Protein AF-A0A0Q8D2E9-F1 (afdb_monomer)

Nearest PDB structures (foldseek):
  1v6c-assembly2_B  TM=5.437E-01  e=4.402E-18  Pseudoalteromonas sp. AS-11
  6hc6-assembly3_C  TM=7.327E-01  e=1.386E-09  Bacillus subtilis subsp. subtilis str. 168
  6hc7-assembly1_A  TM=7.479E-01  e=3.959E-09  Bacillus subtilis
  7f2i-assembly1_A  TM=8.171E-01  e=2.431E-06  Arabidopsis thaliana
  4tjx-assembly1_A  TM=7.398E-01  e=2.243E-05  Arabidopsis thaliana

Foldseek 3Di:
DAAEFAADPLQHGDPPTDFDPRHAFYFHFAQDKDDDFWDFAFWDWANDTFRKAWAAQEDQDKAKDAEDECEQQQAADLVQAAHEYEHEDDDDAPQNSVVSSVVSNHQAYEYEYPDADWDHHFDADPVRHGHHDHHTYIYGYNVVSVCCVPPRHPTMIMGGNHTDTDPPDMDTHGDSVSGVCVVVVLLVLLCVLPVPDDSVLSSCLQRVQADDRDPPAAGRRGGSYYGDSVSSNVSSPDD

Structure (mmCIF, N/CA/C/O backbone):
data_AF-A0A0Q8D2E9-F1
#
_entry.id   AF-A0A0Q8D2E9-F1
#
loop_
_atom_site.group_PDB
_atom_site.id
_atom_site.type_symbol
_atom_site.label_atom_id
_atom_site.label_alt_id
_atom_site.label_comp_id
_atom_site.label_asym_id
_atom_site.label_entity_id
_atom_site.label_seq_id
_atom_site.pdbx_PDB_ins_code
_atom_site.Cartn_x
_atom_site.Cartn_y
_atom_site.Cartn_z
_atom_site.occupancy
_atom_site.B_iso_or_equiv
_atom_site.auth_seq_id
_atom_site.auth_comp_id
_atom_site.auth_asym_id
_atom_site.auth_atom_id
_atom_site.pdbx_PDB_model_num
ATOM 1 N N . MET A 1 1 ? 10.747 11.958 -22.247 1.00 85.62 1 MET A N 1
ATOM 2 C CA . MET A 1 1 ? 9.888 11.355 -21.205 1.00 85.62 1 MET A CA 1
ATOM 3 C C . MET A 1 1 ? 9.730 9.881 -21.542 1.00 85.62 1 MET A C 1
ATOM 5 O O . MET A 1 1 ? 9.833 9.563 -22.721 1.00 85.62 1 MET A O 1
ATOM 9 N N . VAL A 1 2 ? 9.560 9.017 -20.542 1.00 96.00 2 VAL A N 1
ATOM 10 C CA . VAL A 1 2 ? 9.250 7.592 -20.729 1.00 96.00 2 VAL A CA 1
ATOM 11 C C . VAL A 1 2 ? 7.974 7.310 -19.943 1.00 96.00 2 VAL A C 1
ATOM 13 O O . VAL A 1 2 ? 7.937 7.585 -18.744 1.00 96.00 2 VAL A O 1
ATOM 16 N N . SER A 1 3 ? 6.925 6.842 -20.611 1.00 97.94 3 SER A N 1
ATOM 17 C CA . SER A 1 3 ? 5.664 6.438 -19.987 1.00 97.94 3 SER A CA 1
ATOM 18 C C . SER A 1 3 ? 5.731 4.971 -19.576 1.00 97.94 3 SER A C 1
ATOM 20 O O . SER A 1 3 ? 6.091 4.117 -20.388 1.00 97.94 3 SER A O 1
ATOM 22 N N . VAL A 1 4 ? 5.394 4.679 -18.318 1.00 98.62 4 VAL A N 1
ATOM 23 C CA . VAL A 1 4 ? 5.619 3.361 -17.711 1.00 98.62 4 VAL A CA 1
ATOM 24 C C . VAL A 1 4 ? 4.299 2.691 -17.338 1.00 98.62 4 VAL A C 1
ATOM 26 O O . VAL A 1 4 ? 3.536 3.218 -16.523 1.00 98.62 4 VAL A O 1
ATOM 29 N N . ALA A 1 5 ? 4.059 1.508 -17.898 1.00 98.31 5 ALA A N 1
ATOM 30 C CA . ALA A 1 5 ? 2.962 0.622 -17.524 1.00 98.31 5 ALA A CA 1
ATOM 31 C C . ALA A 1 5 ? 3.336 -0.283 -16.338 1.00 98.31 5 ALA A C 1
ATOM 33 O O . ALA A 1 5 ? 4.507 -0.587 -16.102 1.00 98.31 5 ALA A O 1
ATOM 34 N N . ALA A 1 6 ? 2.321 -0.728 -15.595 1.00 98.31 6 ALA A N 1
ATOM 35 C CA . ALA A 1 6 ? 2.474 -1.666 -14.487 1.00 98.31 6 ALA A CA 1
ATOM 36 C C . ALA A 1 6 ? 2.041 -3.080 -14.890 1.00 98.31 6 ALA A C 1
ATOM 38 O O . ALA A 1 6 ? 0.936 -3.267 -15.407 1.00 98.31 6 ALA A O 1
ATOM 39 N N . VAL A 1 7 ? 2.884 -4.063 -14.579 1.00 98.06 7 VAL A N 1
ATOM 40 C CA . VAL A 1 7 ? 2.579 -5.498 -14.691 1.00 98.06 7 VAL A CA 1
ATOM 41 C C . VAL A 1 7 ? 2.715 -6.202 -13.340 1.00 98.06 7 VAL A C 1
ATOM 43 O O . VAL A 1 7 ? 3.357 -5.679 -12.419 1.00 98.06 7 VAL A O 1
ATOM 46 N N . ASP A 1 8 ? 2.092 -7.369 -13.215 1.00 94.06 8 ASP A N 1
ATOM 47 C CA . ASP A 1 8 ? 2.253 -8.271 -12.075 1.00 94.06 8 ASP A CA 1
ATOM 48 C C . ASP A 1 8 ? 3.435 -9.243 -12.238 1.00 94.06 8 ASP A C 1
ATOM 50 O O . ASP A 1 8 ? 4.211 -9.170 -13.192 1.00 94.06 8 ASP A O 1
ATOM 54 N N . SER A 1 9 ? 3.602 -10.149 -11.273 1.00 94.88 9 SER A N 1
ATOM 55 C CA . SER A 1 9 ? 4.680 -11.147 -11.263 1.00 94.88 9 SER A CA 1
ATOM 56 C C . SER A 1 9 ? 4.539 -12.236 -12.332 1.00 94.88 9 SER A C 1
ATOM 58 O O . SER A 1 9 ? 5.495 -12.975 -12.566 1.00 94.88 9 SER A O 1
ATOM 60 N N . ALA A 1 10 ? 3.380 -12.337 -12.985 1.00 96.31 10 ALA A N 1
ATOM 61 C CA . ALA A 1 10 ? 3.136 -13.201 -14.133 1.00 96.31 10 ALA A CA 1
ATOM 62 C C . ALA A 1 10 ? 3.277 -12.442 -15.468 1.00 96.31 10 ALA A C 1
ATOM 64 O O . ALA A 1 10 ? 2.920 -12.984 -16.514 1.00 96.31 10 ALA A O 1
ATOM 65 N N . ASN A 1 11 ? 3.810 -11.212 -15.438 1.00 97.25 11 ASN A N 1
ATOM 66 C CA . ASN A 1 11 ? 3.923 -10.287 -16.569 1.00 97.25 11 ASN A CA 1
ATOM 67 C C . ASN A 1 11 ? 2.574 -9.882 -17.180 1.00 97.25 11 ASN A C 1
ATOM 69 O O . ASN A 1 11 ? 2.526 -9.394 -18.307 1.00 97.25 11 ASN A O 1
ATOM 73 N N . VAL A 1 12 ? 1.475 -10.040 -16.443 1.00 96.69 12 VAL A N 1
ATOM 74 C CA . VAL A 1 12 ? 0.153 -9.613 -16.899 1.00 96.69 12 VAL A CA 1
ATOM 75 C C . VAL A 1 12 ? -0.019 -8.131 -16.584 1.00 96.69 12 VAL A C 1
ATOM 77 O O . VAL A 1 12 ? 0.286 -7.668 -15.481 1.00 96.69 12 VAL A O 1
ATOM 80 N N . LYS A 1 13 ? -0.518 -7.357 -17.554 1.00 96.38 13 LYS A N 1
ATOM 81 C CA . LYS A 1 13 ? -0.825 -5.936 -17.356 1.00 96.38 13 LYS A CA 1
ATOM 82 C C . LYS A 1 13 ? -1.829 -5.757 -16.214 1.00 96.38 13 LYS A C 1
ATOM 84 O O . LYS A 1 13 ? -2.919 -6.326 -16.232 1.00 96.38 13 LYS A O 1
ATOM 89 N N . ALA A 1 14 ? -1.513 -4.852 -15.290 1.00 89.62 14 ALA A N 1
ATOM 90 C CA . ALA A 1 14 ? -2.424 -4.461 -14.224 1.00 89.62 14 ALA A CA 1
ATOM 91 C C . ALA A 1 14 ? -3.689 -3.779 -14.775 1.00 89.62 14 ALA A C 1
ATOM 93 O O . ALA A 1 14 ? -3.614 -2.906 -15.648 1.00 89.62 14 ALA A O 1
ATOM 94 N N . ASP A 1 15 ? -4.855 -4.118 -14.229 1.00 90.75 15 ASP A N 1
ATOM 95 C CA . ASP A 1 15 ? -6.156 -3.563 -14.628 1.00 90.75 15 ASP A CA 1
ATOM 96 C C . ASP A 1 15 ? -6.223 -2.030 -14.483 1.00 90.75 15 ASP A C 1
ATOM 98 O O . ASP A 1 15 ? -6.737 -1.344 -15.366 1.00 90.75 15 ASP A O 1
ATOM 102 N N . PHE A 1 16 ? -5.612 -1.483 -13.430 1.00 86.38 16 PHE A N 1
ATOM 103 C CA . PHE A 1 16 ? -5.520 -0.046 -13.163 1.00 86.38 16 PHE A CA 1
ATOM 104 C C . PHE A 1 16 ? -4.516 0.698 -14.056 1.00 86.38 16 PHE A C 1
ATOM 106 O O . PHE A 1 16 ? -4.528 1.932 -14.090 1.00 86.38 16 PHE A O 1
ATOM 113 N N . SER A 1 17 ? -3.607 -0.009 -14.740 1.00 91.94 17 SER A N 1
ATOM 114 C CA . SER A 1 17 ? -2.608 0.633 -15.598 1.00 91.94 17 SER A CA 1
ATOM 115 C C . SER A 1 17 ? -3.307 1.238 -16.813 1.00 91.94 17 SER A C 1
ATOM 117 O O . SER A 1 17 ? -3.943 0.521 -17.591 1.00 91.94 17 SER A O 1
ATOM 119 N N . GLN A 1 18 ? -3.200 2.557 -16.978 1.00 92.06 18 GLN A N 1
ATOM 120 C CA . GLN A 1 18 ? -3.744 3.252 -18.146 1.00 92.06 18 GLN A CA 1
ATOM 121 C C . GLN A 1 18 ? -3.052 2.756 -19.420 1.00 92.06 18 GLN A C 1
ATOM 123 O O . GLN A 1 18 ? -1.862 2.451 -19.398 1.00 92.06 18 GLN A O 1
ATOM 128 N N . PHE A 1 19 ? -3.804 2.690 -20.518 1.00 93.50 19 PHE A N 1
ATOM 129 C CA . PHE A 1 19 ? -3.332 2.213 -21.815 1.00 93.50 19 PHE A CA 1
ATOM 130 C C . PHE A 1 19 ? -3.621 3.262 -22.888 1.00 93.50 19 PHE A C 1
ATOM 132 O O . PHE A 1 19 ? -4.724 3.806 -22.964 1.00 93.50 19 PHE A O 1
ATOM 139 N N . ASN A 1 20 ? -2.611 3.595 -23.684 1.00 94.44 20 ASN A N 1
ATOM 140 C CA . ASN A 1 20 ? -2.687 4.524 -24.811 1.00 94.44 20 ASN A CA 1
ATOM 141 C C . ASN A 1 20 ? -1.386 4.445 -25.623 1.00 94.44 20 ASN A C 1
ATOM 143 O O . ASN A 1 20 ? -0.407 3.848 -25.187 1.00 94.44 20 ASN A O 1
ATOM 147 N N . SER A 1 21 ? -1.362 5.113 -26.774 1.00 96.50 21 SER A N 1
ATOM 148 C CA . SER A 1 21 ? -0.205 5.146 -27.677 1.00 96.50 21 SER A CA 1
ATOM 149 C C . SER A 1 21 ? 1.002 5.933 -27.153 1.00 96.50 21 SER A C 1
ATOM 151 O O . SER A 1 21 ? 1.941 6.174 -27.905 1.00 96.50 21 SER A O 1
ATOM 153 N N . ALA A 1 22 ? 0.957 6.433 -25.916 1.00 96.44 22 ALA A N 1
ATOM 154 C CA . ALA A 1 22 ? 2.093 7.076 -25.272 1.00 96.44 22 ALA A CA 1
ATOM 155 C C . ALA A 1 22 ? 2.802 6.151 -24.277 1.00 96.44 22 ALA A C 1
ATOM 157 O O . ALA A 1 22 ? 3.847 6.553 -23.783 1.00 96.44 22 ALA A O 1
ATOM 158 N N . VAL A 1 23 ? 2.268 4.962 -23.952 1.00 97.88 23 VAL A N 1
ATOM 159 C CA . VAL A 1 23 ? 2.961 3.954 -23.125 1.00 97.88 23 VAL A CA 1
ATOM 160 C C . VAL A 1 23 ? 4.225 3.504 -23.857 1.00 97.88 23 VAL A C 1
ATOM 162 O O . VAL A 1 23 ? 4.142 3.127 -25.018 1.00 97.88 23 VAL A O 1
ATOM 165 N N . ASP A 1 24 ? 5.389 3.565 -23.207 1.00 98.50 24 ASP A N 1
ATOM 166 C CA . ASP A 1 24 ? 6.672 3.215 -23.831 1.00 98.50 24 ASP A CA 1
ATOM 167 C C . ASP A 1 24 ? 7.167 1.829 -23.396 1.00 98.50 24 ASP A C 1
ATOM 169 O O . ASP A 1 24 ? 7.679 1.076 -24.219 1.00 98.50 24 ASP A O 1
ATOM 173 N N . ILE A 1 25 ? 7.055 1.501 -22.105 1.00 98.69 25 ILE A N 1
ATOM 174 C CA . ILE A 1 25 ? 7.660 0.303 -21.500 1.00 98.69 25 ILE A CA 1
ATOM 175 C C . ILE A 1 25 ? 6.885 -0.125 -20.246 1.00 98.69 25 ILE A C 1
ATOM 177 O O . ILE A 1 25 ? 6.223 0.696 -19.606 1.00 98.69 25 ILE A O 1
ATOM 181 N N . ALA A 1 26 ? 7.003 -1.387 -19.848 1.00 98.69 26 ALA A N 1
ATOM 182 C CA . ALA A 1 26 ? 6.395 -1.948 -18.648 1.00 98.69 26 ALA A CA 1
ATOM 183 C C . ALA A 1 26 ? 7.434 -2.378 -17.601 1.00 98.69 26 ALA A C 1
ATOM 185 O O . ALA A 1 26 ? 8.581 -2.714 -17.908 1.00 98.69 26 ALA A O 1
ATOM 186 N N . ALA A 1 27 ? 7.015 -2.386 -16.335 1.00 98.69 27 ALA A N 1
ATOM 187 C CA . ALA A 1 27 ? 7.804 -2.887 -15.212 1.00 98.69 27 ALA A CA 1
ATOM 188 C C . ALA A 1 27 ? 6.905 -3.395 -14.064 1.00 98.69 27 ALA A C 1
ATOM 190 O O . ALA A 1 27 ? 5.701 -3.106 -14.060 1.00 98.69 27 ALA A O 1
ATOM 191 N N . PRO A 1 28 ? 7.465 -4.122 -13.074 1.00 98.44 28 PRO A N 1
ATOM 192 C CA . PRO A 1 28 ? 6.710 -4.589 -11.915 1.00 98.44 28 PRO A CA 1
ATOM 193 C C . PRO A 1 28 ? 6.041 -3.432 -11.171 1.00 98.44 28 PRO A C 1
ATOM 195 O O . PRO A 1 28 ? 6.706 -2.508 -10.702 1.00 98.44 28 PRO A O 1
ATOM 198 N N . GLY A 1 29 ? 4.715 -3.479 -11.074 1.00 96.19 29 GLY A N 1
ATOM 199 C CA . GLY A 1 29 ? 3.920 -2.442 -10.417 1.00 96.19 29 GLY A CA 1
ATOM 200 C C . GLY A 1 29 ? 2.706 -2.967 -9.660 1.00 96.19 29 GLY A C 1
ATOM 201 O O . GLY A 1 29 ? 1.919 -2.160 -9.175 1.00 9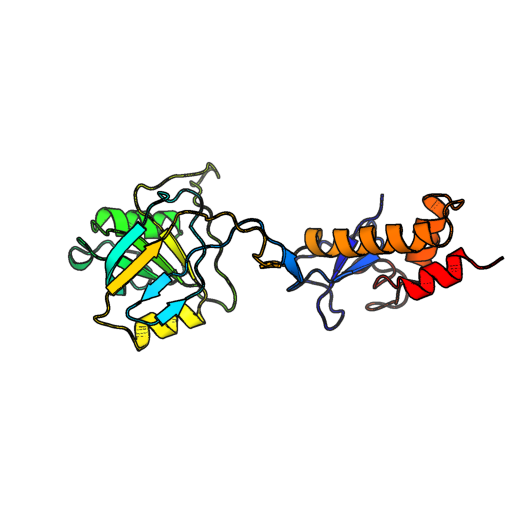6.19 29 GLY A O 1
ATOM 202 N N . VAL A 1 30 ? 2.537 -4.284 -9.551 1.00 90.75 30 VAL A N 1
ATOM 203 C CA . VAL A 1 30 ? 1.538 -4.927 -8.687 1.00 90.75 30 VAL A CA 1
ATOM 204 C C . VAL A 1 30 ? 2.264 -5.592 -7.526 1.00 90.75 30 VAL A C 1
ATOM 206 O O . VAL A 1 30 ? 3.311 -6.206 -7.724 1.00 90.75 30 VAL A O 1
ATOM 209 N N . ASP A 1 31 ? 1.734 -5.425 -6.318 1.00 87.81 31 ASP A N 1
ATOM 210 C CA . ASP A 1 31 ? 2.242 -6.030 -5.087 1.00 87.81 31 ASP A CA 1
ATOM 211 C C . ASP A 1 31 ? 3.750 -5.804 -4.859 1.00 87.81 31 ASP A C 1
ATOM 213 O O . ASP A 1 31 ? 4.494 -6.676 -4.409 1.00 87.81 31 ASP A O 1
ATOM 217 N N . THR A 1 32 ? 4.215 -4.583 -5.134 1.00 89.88 32 THR A N 1
ATOM 218 C CA . THR A 1 32 ? 5.613 -4.182 -4.957 1.00 89.88 32 THR A CA 1
ATOM 219 C C . THR A 1 32 ? 5.899 -3.844 -3.495 1.00 89.88 32 THR A C 1
ATOM 221 O O . THR A 1 32 ? 5.435 -2.822 -2.985 1.00 89.88 32 THR A O 1
ATOM 224 N N . LEU A 1 33 ? 6.688 -4.682 -2.820 1.00 89.62 33 LEU A N 1
ATOM 225 C CA . LEU A 1 33 ? 7.204 -4.420 -1.475 1.00 89.62 33 LEU A CA 1
ATOM 226 C C . LEU A 1 33 ? 8.351 -3.402 -1.531 1.00 89.62 33 LEU A C 1
ATOM 228 O O . LEU A 1 33 ? 9.355 -3.635 -2.199 1.00 89.62 33 LEU A O 1
ATOM 232 N N . SER A 1 34 ? 8.234 -2.294 -0.802 1.00 89.44 34 SER A N 1
ATOM 233 C CA . SER A 1 34 ? 9.305 -1.296 -0.689 1.00 89.44 34 SER A CA 1
ATOM 234 C C . SER A 1 34 ? 9.328 -0.646 0.691 1.00 89.44 34 SER A C 1
ATOM 236 O O . SER A 1 34 ? 8.443 -0.887 1.513 1.00 89.44 34 SER A O 1
ATOM 238 N N . THR A 1 35 ? 10.358 0.152 0.971 1.00 87.12 35 THR A N 1
ATOM 239 C CA . THR A 1 35 ? 10.463 0.903 2.224 1.00 87.12 35 THR A CA 1
ATOM 240 C C . THR A 1 35 ? 9.303 1.881 2.357 1.00 87.12 35 THR A C 1
ATOM 242 O O . THR A 1 35 ? 8.876 2.526 1.397 1.00 87.12 35 THR A O 1
ATOM 245 N N . TYR A 1 36 ? 8.781 2.003 3.572 1.00 79.81 36 TYR A N 1
ATOM 246 C CA . TYR A 1 36 ? 7.685 2.907 3.874 1.00 79.81 36 TYR A CA 1
ATOM 247 C C . TYR A 1 36 ? 7.981 3.623 5.194 1.00 79.81 36 TYR A C 1
ATOM 249 O O . TYR A 1 36 ? 8.327 2.964 6.170 1.00 79.81 36 TYR A O 1
ATOM 257 N N . PRO A 1 37 ? 7.875 4.962 5.262 1.00 67.19 37 PRO A N 1
ATOM 258 C CA . PRO A 1 37 ? 8.350 5.723 6.418 1.00 67.19 37 PRO A CA 1
ATOM 259 C C . PRO A 1 37 ? 7.468 5.563 7.659 1.00 67.19 37 PRO A C 1
ATOM 261 O O . PRO A 1 37 ? 7.829 6.061 8.723 1.00 67.19 37 PRO A O 1
ATOM 264 N N . LEU A 1 38 ? 6.313 4.905 7.537 1.00 67.38 38 LEU A N 1
ATOM 265 C CA . LEU A 1 38 ? 5.369 4.700 8.626 1.00 67.38 38 LEU A CA 1
ATOM 266 C C . LEU A 1 38 ? 5.311 3.213 8.984 1.00 67.38 38 LEU A C 1
ATOM 268 O O . LEU A 1 38 ? 5.034 2.368 8.138 1.00 67.38 38 LEU A O 1
ATOM 272 N N . LYS A 1 39 ? 5.525 2.906 10.259 1.00 67.19 39 LYS A N 1
ATOM 273 C CA . LYS A 1 39 ? 5.097 1.664 10.890 1.00 67.19 39 LYS A CA 1
ATOM 274 C C . LYS A 1 39 ? 3.846 1.983 11.688 1.00 67.19 39 LYS A C 1
ATOM 276 O O . LYS A 1 39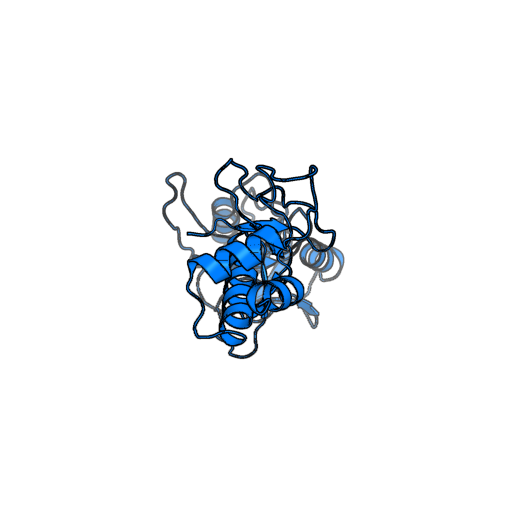 ? 3.844 2.888 12.513 1.00 67.19 39 LYS A O 1
ATOM 281 N N . ASN A 1 40 ? 2.785 1.235 11.463 1.00 62.81 40 ASN A N 1
ATOM 282 C CA . ASN A 1 40 ? 1.627 1.329 12.334 1.00 62.81 40 ASN A CA 1
ATOM 283 C C . ASN A 1 40 ? 1.829 0.349 13.483 1.00 62.81 40 ASN A C 1
ATOM 285 O O . ASN A 1 40 ? 2.208 -0.803 13.245 1.00 62.81 40 ASN A O 1
ATOM 289 N N . ASP A 1 41 ? 1.597 0.801 14.712 1.00 67.62 41 ASP A N 1
ATOM 290 C CA . ASP A 1 41 ? 1.516 -0.130 15.827 1.00 67.62 41 ASP A CA 1
ATOM 291 C C . ASP A 1 41 ? 0.266 -1.004 15.640 1.00 67.62 41 ASP A C 1
ATOM 293 O O . ASP A 1 41 ? -0.786 -0.515 15.211 1.00 67.62 41 ASP A O 1
ATOM 297 N N . PRO A 1 42 ? 0.394 -2.326 15.832 1.00 78.00 42 PRO A N 1
ATOM 298 C CA . PRO A 1 42 ? -0.645 -3.261 15.439 1.00 78.00 42 PRO A CA 1
ATOM 299 C C . PRO A 1 42 ? -1.922 -3.038 16.244 1.00 78.00 42 PRO A C 1
ATOM 301 O O . PRO A 1 42 ? -1.893 -2.666 17.419 1.00 78.00 42 PRO A O 1
ATOM 304 N N . LEU A 1 43 ? -3.059 -3.370 15.634 1.00 91.81 43 LEU A N 1
ATOM 305 C CA . LEU A 1 43 ? -4.271 -3.618 16.401 1.00 91.81 43 LEU A CA 1
ATOM 306 C C . LEU A 1 43 ? -4.010 -4.836 17.293 1.00 91.81 43 LEU A C 1
ATOM 308 O O . LEU A 1 43 ? -3.761 -5.932 16.788 1.00 91.81 43 LEU A O 1
ATOM 312 N N . LEU A 1 44 ? -4.095 -4.658 18.609 1.00 95.31 44 LEU A N 1
ATOM 313 C CA . LEU A 1 44 ? -3.995 -5.765 19.559 1.00 95.31 44 LEU A CA 1
ATOM 314 C C . LEU A 1 44 ? -5.394 -6.194 19.985 1.00 95.31 44 LEU A C 1
ATOM 316 O O . LEU A 1 44 ? -6.189 -5.352 20.400 1.00 95.31 44 LEU A O 1
ATOM 320 N N . VAL A 1 45 ? -5.696 -7.490 19.919 1.00 96.75 45 VAL A N 1
ATOM 321 C CA . VAL A 1 45 ? -6.934 -8.058 20.472 1.00 96.75 45 VAL A CA 1
ATOM 322 C C . VAL A 1 45 ? -6.582 -9.244 21.363 1.00 96.75 45 VAL A C 1
ATOM 324 O O . VAL A 1 45 ? -6.148 -10.295 20.888 1.00 96.75 45 VAL A O 1
ATOM 327 N N . GLY A 1 46 ? -6.737 -9.073 22.676 1.00 94.50 46 GLY A N 1
ATOM 328 C CA . GLY A 1 46 ? -6.165 -9.998 23.654 1.00 94.50 46 GLY A CA 1
ATOM 329 C C . GLY A 1 46 ? -4.639 -10.060 23.509 1.00 94.50 46 GLY A C 1
ATOM 330 O O . GLY A 1 46 ? -3.971 -9.032 23.564 1.00 94.50 46 GLY A O 1
ATOM 331 N N . SER A 1 47 ? -4.092 -11.259 23.300 1.00 92.50 47 SER A N 1
ATOM 332 C CA . SER A 1 47 ? -2.667 -11.482 23.008 1.00 92.50 47 SER A CA 1
ATOM 333 C C . SER A 1 47 ? -2.331 -11.509 21.510 1.00 92.50 47 SER A C 1
ATOM 335 O O . SER A 1 47 ? -1.166 -11.672 21.153 1.00 92.50 47 SER A O 1
ATOM 337 N N . SER A 1 48 ? -3.330 -11.387 20.629 1.00 93.81 48 SER A N 1
ATOM 338 C CA . SER A 1 48 ? -3.140 -11.435 19.174 1.00 93.81 48 SER A CA 1
ATOM 339 C C . SER A 1 48 ? -2.826 -10.050 18.612 1.00 93.81 48 SER A C 1
ATOM 341 O O . SER A 1 48 ? -3.372 -9.049 19.077 1.00 93.81 48 SER A O 1
ATOM 343 N N . SER A 1 49 ? -1.966 -10.008 17.596 1.00 93.06 49 SER A N 1
ATOM 344 C CA . SER A 1 49 ? -1.510 -8.792 16.921 1.00 93.06 49 SER A CA 1
ATOM 345 C C . SER A 1 49 ? -1.904 -8.839 15.449 1.00 93.06 49 SER A C 1
ATOM 347 O O . SER A 1 49 ? -1.673 -9.852 14.790 1.00 93.06 49 SER A O 1
ATOM 349 N N . PHE A 1 50 ? -2.487 -7.752 14.946 1.00 91.94 50 PHE A N 1
ATOM 350 C CA . PHE A 1 50 ? -2.984 -7.639 13.578 1.00 91.94 50 PHE A CA 1
ATOM 351 C C . PHE A 1 50 ? -2.416 -6.398 12.897 1.00 91.94 50 PHE A C 1
ATOM 353 O O . PHE A 1 50 ? -2.342 -5.321 13.499 1.00 91.94 50 PHE A O 1
ATOM 360 N N . ALA A 1 51 ? -2.054 -6.535 11.622 1.00 87.44 51 ALA A N 1
ATOM 361 C CA . ALA A 1 51 ? -1.652 -5.400 10.808 1.00 87.44 51 ALA A CA 1
ATOM 362 C C . ALA A 1 51 ? -2.826 -4.420 10.682 1.00 87.44 51 ALA A C 1
ATOM 364 O O . ALA A 1 51 ? -3.934 -4.794 10.293 1.00 87.44 51 ALA A O 1
ATOM 365 N N . ALA A 1 52 ? -2.582 -3.161 11.032 1.00 90.50 52 ALA A N 1
ATOM 366 C CA . ALA A 1 52 ? -3.594 -2.120 11.034 1.00 90.50 52 ALA A CA 1
ATOM 367 C C . ALA A 1 52 ? -3.050 -0.845 10.403 1.00 90.50 52 ALA A C 1
ATOM 369 O O . ALA A 1 52 ? -1.862 -0.555 10.492 1.00 90.50 52 ALA A O 1
ATOM 370 N N . ILE A 1 53 ? -3.919 -0.086 9.740 1.00 88.56 53 ILE A N 1
ATOM 371 C CA . ILE A 1 53 ? -3.562 1.172 9.088 1.00 88.56 53 ILE A CA 1
ATOM 372 C C . ILE A 1 53 ? -4.428 2.291 9.665 1.00 88.56 53 ILE A C 1
ATOM 374 O O . ILE A 1 53 ? -5.646 2.234 9.499 1.00 88.56 53 ILE A O 1
ATOM 378 N N . PRO A 1 54 ? -3.852 3.319 10.316 1.00 91.62 54 PRO A N 1
ATOM 379 C CA . PRO A 1 54 ? -4.591 4.482 10.776 1.00 91.62 54 PRO A CA 1
ATOM 380 C C . PRO A 1 54 ? -5.424 5.099 9.658 1.00 91.62 54 PRO A C 1
ATOM 382 O O . PRO A 1 54 ? -4.950 5.344 8.547 1.00 91.62 54 PRO A O 1
ATOM 385 N N . VAL A 1 55 ? -6.689 5.363 9.964 1.00 93.06 55 VAL A N 1
ATOM 386 C CA . VAL A 1 55 ? -7.593 6.060 9.053 1.00 93.06 55 VAL A CA 1
ATOM 387 C C . VAL A 1 55 ? -7.142 7.514 8.947 1.00 93.06 55 VAL A C 1
ATOM 389 O O . VAL A 1 55 ? -7.039 8.208 9.964 1.00 93.06 55 VAL A O 1
ATOM 392 N N . ALA A 1 56 ? -6.909 8.002 7.727 1.00 91.19 56 ALA A N 1
ATOM 393 C CA . ALA A 1 56 ? -6.558 9.401 7.514 1.00 91.19 56 ALA A CA 1
ATOM 394 C C . ALA A 1 56 ? -7.726 10.304 7.946 1.00 91.19 56 ALA A C 1
ATOM 396 O O . ALA A 1 56 ? -8.868 10.101 7.530 1.00 91.19 56 ALA A O 1
ATOM 397 N N . GLY A 1 57 ? -7.430 11.281 8.807 1.00 90.94 57 GLY A N 1
ATOM 398 C CA . GLY A 1 57 ? -8.427 12.139 9.459 1.00 90.94 57 GLY A CA 1
ATOM 399 C C . GLY A 1 57 ? -8.907 11.635 10.828 1.00 90.94 57 GLY A C 1
ATOM 400 O O . GLY A 1 57 ? -9.633 12.351 11.518 1.00 90.94 57 GLY A O 1
ATOM 401 N N . SER A 1 58 ? -8.501 10.441 11.273 1.00 94.62 58 SER A N 1
ATOM 402 C CA . SER A 1 58 ? -8.808 9.976 12.631 1.00 94.62 58 SER A CA 1
ATOM 403 C C . SER A 1 58 ? -7.959 10.654 13.706 1.00 94.62 58 SER A C 1
ATOM 405 O O . SER A 1 58 ? -6.908 11.236 13.425 1.00 94.62 58 SER A O 1
ATOM 407 N N . LYS A 1 59 ? -8.429 10.615 14.959 1.00 94.94 59 LYS A N 1
ATOM 408 C CA . LYS A 1 59 ? -7.672 11.175 16.081 1.00 94.94 59 LYS A CA 1
ATOM 409 C C . LYS A 1 59 ? -6.447 10.301 16.334 1.00 94.94 59 LYS A C 1
ATOM 411 O O . LYS A 1 59 ? -6.604 9.138 16.689 1.00 94.94 59 LYS A O 1
ATOM 416 N N . GLN A 1 60 ? -5.258 10.886 16.226 1.00 91.88 60 GLN A N 1
ATOM 417 C CA . GLN A 1 60 ? -3.986 10.229 16.533 1.00 91.88 60 GLN A CA 1
ATOM 418 C C . GLN A 1 60 ? -3.859 10.030 18.044 1.00 91.88 60 GLN A C 1
ATOM 420 O O . GLN A 1 60 ? -3.472 10.931 18.788 1.00 91.88 60 GLN A O 1
ATOM 425 N N . THR A 1 61 ? -4.337 8.888 18.516 1.00 92.88 61 THR A N 1
ATOM 426 C CA . THR A 1 61 ? -4.318 8.500 19.921 1.00 92.88 61 THR A CA 1
ATOM 427 C C . THR A 1 61 ? -4.549 6.998 20.025 1.00 92.88 61 THR A C 1
ATOM 429 O O . THR A 1 61 ? -4.998 6.361 19.068 1.00 92.88 61 THR A O 1
ATOM 432 N N . THR A 1 62 ? -4.310 6.449 21.208 1.00 94.00 62 THR A N 1
ATOM 433 C CA . THR A 1 62 ? -4.600 5.055 21.523 1.00 94.00 62 THR A CA 1
ATOM 434 C C . THR A 1 62 ? -5.907 4.961 22.310 1.00 94.00 62 THR A C 1
ATOM 436 O O . THR A 1 62 ? -6.152 5.745 23.229 1.00 94.00 62 THR A O 1
ATOM 439 N N . ALA A 1 63 ? -6.750 3.982 21.988 1.00 96.50 63 ALA A N 1
ATOM 440 C CA . ALA A 1 63 ? -7.907 3.608 22.798 1.00 96.50 63 ALA A CA 1
ATOM 441 C C . ALA A 1 63 ? -7.901 2.104 23.063 1.00 96.50 63 ALA A C 1
ATOM 443 O O . ALA A 1 63 ? -7.681 1.313 22.151 1.00 96.50 63 ALA A O 1
ATOM 444 N N . SER A 1 64 ? -8.186 1.709 24.303 1.00 97.38 64 SER A N 1
ATOM 445 C CA . SER A 1 64 ? -8.274 0.305 24.699 1.00 97.38 64 SER A CA 1
ATOM 446 C C . SER A 1 64 ? -9.565 0.051 25.465 1.00 97.38 64 SER A C 1
ATOM 448 O O . SER A 1 64 ? -9.869 0.757 26.429 1.00 97.38 64 SER A O 1
ATOM 450 N N . ALA A 1 65 ? -10.357 -0.916 25.006 1.00 98.00 65 ALA A N 1
ATOM 451 C CA . ALA A 1 65 ? -11.603 -1.328 25.644 1.00 98.00 65 ALA A CA 1
ATOM 452 C C . ALA A 1 65 ? -12.053 -2.704 25.136 1.00 98.00 65 ALA A C 1
ATOM 454 O O . ALA A 1 65 ? -11.577 -3.193 24.113 1.00 98.00 65 ALA A O 1
ATOM 455 N N . GLY A 1 66 ? -13.038 -3.312 25.805 1.00 98.25 66 GLY A N 1
ATOM 456 C CA . GLY A 1 66 ? -13.762 -4.441 25.213 1.00 98.25 66 GLY A CA 1
ATOM 457 C C . GLY A 1 66 ? -14.367 -4.043 23.862 1.00 98.25 66 GLY A C 1
ATOM 458 O O . GLY A 1 66 ? -14.776 -2.890 23.683 1.00 98.25 66 GLY A O 1
ATOM 459 N N . TRP A 1 67 ? -14.435 -4.978 22.920 1.00 98.38 67 TRP A N 1
ATOM 460 C CA . TRP A 1 67 ? -14.937 -4.697 21.576 1.00 98.38 67 TRP A CA 1
ATOM 461 C C . TRP A 1 67 ? -16.328 -5.288 21.320 1.00 98.38 67 TRP A C 1
ATOM 463 O O . TRP A 1 67 ? -16.794 -6.171 22.041 1.00 98.38 67 TRP A O 1
ATOM 473 N N . VAL A 1 68 ? -17.013 -4.757 20.307 1.00 98.12 68 VAL A N 1
ATOM 474 C CA . VAL A 1 68 ? -18.318 -5.238 19.828 1.00 98.12 68 VAL A CA 1
ATOM 475 C C . VAL A 1 68 ? -18.331 -5.326 18.304 1.00 98.12 68 VAL A C 1
ATOM 477 O O . VAL A 1 68 ? -17.763 -4.469 17.622 1.00 98.12 68 VAL A O 1
ATOM 480 N N . ASN A 1 69 ? -18.995 -6.350 17.764 1.00 97.88 69 ASN A N 1
ATOM 481 C CA . ASN A 1 69 ? -19.235 -6.454 16.327 1.00 97.88 69 ASN A CA 1
ATOM 482 C C . ASN A 1 69 ? -20.348 -5.472 15.932 1.00 97.88 69 ASN A C 1
ATOM 484 O O . ASN A 1 69 ? -21.498 -5.627 16.345 1.00 97.88 69 ASN A O 1
ATOM 488 N N . GLY A 1 70 ? -20.002 -4.454 15.149 1.00 97.25 70 GLY A N 1
ATOM 489 C CA . GLY A 1 70 ? -20.942 -3.467 14.624 1.00 97.25 70 GLY A CA 1
ATOM 4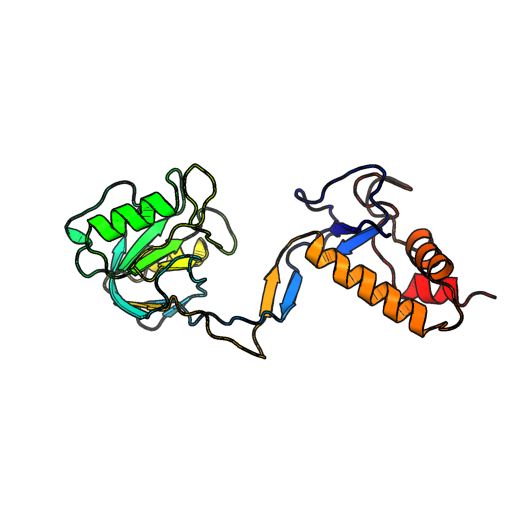90 C C . GLY A 1 70 ? -21.551 -3.845 13.270 1.00 97.25 70 GLY A C 1
ATOM 491 O O . GLY A 1 70 ? -22.351 -3.076 12.733 1.00 97.25 70 GLY A O 1
ATOM 492 N N . GLY A 1 71 ? -21.178 -4.993 12.690 1.00 97.25 71 GLY A N 1
ATOM 493 C CA . GLY A 1 71 ? -21.582 -5.389 11.342 1.00 97.25 71 GLY A CA 1
ATOM 494 C C . GLY A 1 71 ? -21.147 -4.340 10.320 1.00 97.25 71 GLY A C 1
ATOM 495 O O . GLY A 1 71 ? -20.006 -3.890 10.329 1.00 97.25 71 GLY A O 1
ATOM 496 N N . LEU A 1 72 ? -22.061 -3.875 9.467 1.00 97.38 72 LEU A N 1
ATOM 497 C CA . LEU A 1 72 ? -21.776 -2.781 8.530 1.00 97.38 72 LEU A CA 1
ATOM 498 C C . LEU A 1 72 ? -21.718 -1.392 9.195 1.00 97.38 72 LEU A C 1
ATOM 500 O O . LEU A 1 72 ? -21.376 -0.417 8.527 1.00 97.38 72 LEU A O 1
ATOM 504 N N . CYS A 1 73 ? -22.037 -1.266 10.486 1.00 97.69 73 CYS A N 1
ATOM 505 C CA . CYS A 1 73 ? -22.104 0.010 11.202 1.00 97.69 73 CYS A CA 1
ATOM 506 C C . CYS A 1 73 ? -23.016 1.046 10.524 1.00 97.69 73 CYS A C 1
ATOM 508 O O . CYS A 1 73 ? -22.666 2.217 10.411 1.00 97.69 73 CYS A O 1
ATOM 510 N N . GLN A 1 74 ? -24.180 0.600 10.042 1.00 95.81 74 GLN A N 1
ATOM 511 C CA . GLN A 1 74 ? -25.183 1.452 9.386 1.00 95.81 74 GLN A CA 1
ATOM 512 C C . GLN A 1 74 ? -26.048 2.223 10.394 1.00 95.81 74 GLN A C 1
ATOM 514 O O . GLN A 1 74 ? -26.548 3.309 10.105 1.00 95.81 74 GLN A O 1
ATOM 519 N N . THR A 1 75 ? -26.205 1.685 11.603 1.00 94.88 75 THR A N 1
ATOM 520 C CA . THR A 1 75 ? -26.987 2.289 12.684 1.00 94.88 75 THR A CA 1
ATOM 521 C C . THR A 1 75 ? -26.169 2.313 13.964 1.00 94.88 75 THR A C 1
ATOM 523 O O . THR A 1 75 ? -25.465 1.356 14.271 1.00 94.88 75 THR A O 1
ATOM 526 N N . SER A 1 76 ? -26.261 3.398 14.733 1.00 94.12 76 SER A N 1
ATOM 527 C CA . SER A 1 76 ? -25.636 3.474 16.056 1.00 94.12 76 SER A CA 1
ATOM 528 C C . SER A 1 76 ? -26.373 2.588 17.061 1.00 94.12 76 SER A C 1
ATOM 530 O O . SER A 1 76 ? -27.602 2.540 17.034 1.00 94.12 76 SER A O 1
ATOM 532 N N . SER A 1 77 ? -25.650 1.977 18.000 1.00 95.81 77 SER A N 1
ATOM 533 C CA . SER A 1 77 ? -26.229 1.216 19.114 1.00 95.81 77 SER A CA 1
ATOM 534 C C . SER A 1 77 ? -25.783 1.770 20.467 1.00 95.81 77 SER A C 1
ATOM 536 O O . SER A 1 77 ? -24.635 2.186 20.631 1.00 95.81 77 SER A O 1
ATOM 538 N N . SER A 1 78 ? -26.663 1.719 21.471 1.00 94.56 78 SER A N 1
ATOM 539 C CA . SER A 1 78 ? -26.316 2.040 22.862 1.00 94.56 78 SER A CA 1
ATOM 540 C C . SER A 1 78 ? -25.303 1.057 23.463 1.00 94.56 78 SER A C 1
ATOM 542 O O . SER A 1 78 ? -24.569 1.431 24.379 1.00 94.56 78 SER A O 1
ATOM 544 N N . THR A 1 79 ? -25.209 -0.164 22.919 1.00 96.19 79 THR A N 1
ATOM 545 C CA . THR A 1 79 ? -24.246 -1.201 23.339 1.00 96.19 79 THR A CA 1
ATOM 546 C C . THR A 1 79 ? -22.799 -0.878 22.964 1.00 96.19 79 THR A C 1
ATOM 548 O O . THR A 1 79 ? -21.878 -1.520 23.461 1.00 96.19 79 THR A O 1
ATOM 551 N N . TRP A 1 80 ? -22.579 0.119 22.104 1.00 98.00 80 TRP A N 1
ATOM 552 C CA . TRP A 1 80 ? -21.248 0.536 21.650 1.00 98.00 80 TRP A CA 1
ATOM 553 C C . TRP A 1 80 ? -20.555 1.503 22.606 1.00 98.00 80 TRP A C 1
ATOM 555 O O . TRP A 1 80 ? -19.367 1.793 22.456 1.00 98.00 80 TRP A O 1
ATOM 565 N N . ARG A 1 81 ? -21.287 2.002 23.603 1.00 98.25 81 ARG A N 1
ATOM 566 C CA . ARG A 1 81 ? -20.765 2.939 24.587 1.00 98.25 81 ARG A CA 1
ATOM 567 C C . ARG A 1 81 ? -19.551 2.354 25.294 1.00 98.25 81 ARG A C 1
ATOM 569 O O . ARG A 1 81 ? -19.634 1.278 25.880 1.00 98.25 81 ARG A O 1
ATOM 576 N N . ASN A 1 82 ? -18.462 3.118 25.316 1.00 97.94 82 ASN A N 1
ATOM 577 C CA . ASN A 1 82 ? -17.203 2.732 25.953 1.00 97.94 82 ASN A CA 1
ATOM 578 C C . ASN A 1 82 ? -16.588 1.441 25.371 1.00 97.94 82 ASN A C 1
ATOM 580 O O . ASN A 1 82 ? -15.884 0.721 26.078 1.00 97.94 82 ASN A O 1
ATOM 584 N N . LYS A 1 83 ? -16.874 1.123 24.102 1.00 98.50 83 LYS A N 1
ATOM 585 C CA . LYS A 1 83 ? -16.333 -0.045 23.395 1.00 98.50 83 LYS A CA 1
ATOM 586 C C . LYS A 1 83 ? -15.517 0.369 22.176 1.00 98.50 83 LYS A C 1
ATOM 588 O O . LYS A 1 83 ? -15.704 1.462 21.635 1.00 98.50 83 LYS A O 1
ATOM 593 N N . ILE A 1 84 ? -14.645 -0.528 21.728 1.00 98.62 84 ILE A N 1
ATOM 594 C CA . ILE A 1 84 ? -14.122 -0.496 20.360 1.00 98.62 84 ILE A CA 1
ATOM 595 C C . ILE A 1 84 ? -15.169 -1.136 19.445 1.00 98.62 84 ILE A C 1
ATOM 597 O O . ILE A 1 84 ? -15.637 -2.242 19.715 1.00 98.62 84 ILE A O 1
ATOM 601 N N . VAL A 1 85 ? -15.565 -0.450 18.376 1.00 98.62 85 VAL A N 1
ATOM 602 C CA . VAL A 1 85 ? -16.545 -0.986 17.419 1.00 98.62 8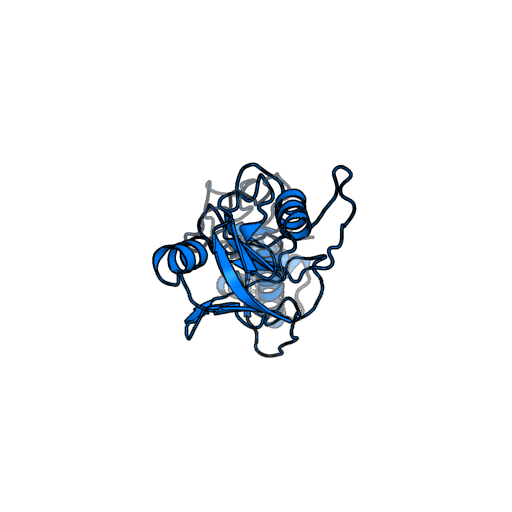5 VAL A CA 1
ATOM 603 C C . VAL A 1 85 ? -15.807 -1.522 16.203 1.00 98.62 85 VAL A C 1
ATOM 605 O O . VAL A 1 85 ? -15.075 -0.780 15.550 1.00 98.62 85 VAL A O 1
ATOM 608 N N . ILE A 1 86 ? -16.011 -2.803 15.895 1.00 98.50 86 ILE A N 1
ATOM 609 C CA . ILE A 1 86 ? -15.448 -3.445 14.706 1.00 98.50 86 ILE A CA 1
ATOM 610 C C . ILE A 1 86 ? -16.517 -3.480 13.616 1.00 98.50 86 ILE A C 1
ATOM 612 O O . ILE A 1 86 ? -17.562 -4.107 13.779 1.00 98.50 86 ILE A O 1
ATOM 616 N N . CYS A 1 87 ? -16.254 -2.790 12.513 1.00 98.38 87 CYS A N 1
ATOM 617 C CA . CYS A 1 87 ? -17.141 -2.638 11.370 1.00 98.38 87 CYS A CA 1
ATOM 618 C C . CYS A 1 87 ? -16.572 -3.370 10.150 1.00 98.38 87 CYS A C 1
ATOM 620 O O . CYS A 1 87 ? -15.383 -3.284 9.865 1.00 98.38 87 CYS A O 1
ATOM 622 N N . GLN A 1 88 ? -17.422 -3.998 9.353 1.00 98.38 88 GLN A N 1
ATOM 623 C CA . GLN A 1 88 ? -17.064 -4.486 8.026 1.00 98.38 88 GLN A CA 1
ATOM 624 C C . GLN A 1 88 ? -17.230 -3.370 6.989 1.00 98.38 88 GLN A C 1
ATOM 626 O O . GLN A 1 88 ? -18.205 -2.608 7.029 1.00 98.38 88 GLN A O 1
ATOM 631 N N . ARG A 1 89 ? -16.312 -3.273 6.024 1.00 97.69 89 ARG A N 1
ATOM 632 C CA . ARG A 1 89 ? -16.491 -2.473 4.805 1.00 97.69 89 ARG A CA 1
ATOM 633 C C . ARG A 1 89 ? -17.719 -2.965 4.031 1.00 97.69 89 ARG A C 1
ATOM 635 O O . ARG A 1 89 ? -18.001 -4.153 3.979 1.00 97.69 89 ARG A O 1
ATOM 642 N N . GLY A 1 90 ? -18.465 -2.052 3.422 1.00 94.44 90 GLY A N 1
ATOM 643 C CA . GLY A 1 90 ? -19.649 -2.421 2.653 1.00 94.44 90 GLY A CA 1
ATOM 644 C C . GLY A 1 90 ? -20.289 -1.210 2.002 1.00 94.44 90 GLY A C 1
ATOM 645 O O . GLY A 1 90 ? -19.581 -0.335 1.516 1.00 94.44 90 GLY A O 1
ATOM 646 N N . THR A 1 91 ? -21.618 -1.165 2.009 1.00 91.69 91 THR A N 1
ATOM 647 C CA . THR A 1 91 ? -22.406 -0.212 1.216 1.00 91.69 91 THR A CA 1
ATOM 648 C C . THR A 1 91 ? -22.388 1.225 1.737 1.00 91.69 91 THR A C 1
ATOM 650 O O . THR A 1 91 ? -22.473 2.153 0.940 1.00 91.69 91 THR A O 1
ATOM 653 N N . ASN A 1 92 ? -22.274 1.440 3.050 1.00 93.94 92 ASN A N 1
ATOM 654 C CA . ASN A 1 92 ? -22.168 2.782 3.623 1.00 93.94 92 ASN A CA 1
ATOM 655 C C . ASN A 1 92 ? -20.717 3.285 3.665 1.00 93.94 92 ASN A C 1
ATOM 657 O O . ASN A 1 92 ? -19.766 2.503 3.746 1.00 93.94 92 ASN A O 1
ATOM 661 N N . THR A 1 93 ? -20.551 4.609 3.630 1.00 95.25 93 THR A N 1
ATOM 662 C CA . THR A 1 93 ? -19.234 5.258 3.571 1.00 95.25 93 THR A CA 1
ATOM 663 C C . THR A 1 93 ? -18.444 5.065 4.868 1.00 95.25 93 THR A C 1
ATOM 665 O O . THR A 1 93 ? -19.007 4.860 5.944 1.00 95.25 93 THR A O 1
ATOM 668 N N . PHE A 1 94 ? -17.115 5.172 4.799 1.00 96.62 94 PHE A N 1
ATOM 669 C CA . PHE A 1 94 ? -16.268 5.105 5.995 1.00 96.62 94 PHE A CA 1
ATOM 670 C C . PHE A 1 94 ? -16.568 6.233 6.991 1.00 96.62 94 PHE A C 1
ATOM 672 O O . PHE A 1 94 ? -16.577 6.001 8.201 1.00 96.62 94 PHE A O 1
ATOM 679 N N . VAL A 1 95 ? -16.882 7.430 6.482 1.00 96.38 95 VAL A N 1
ATOM 680 C CA . VAL A 1 95 ? -17.306 8.572 7.303 1.00 96.38 95 VAL A CA 1
ATOM 681 C C . VAL A 1 95 ? -18.600 8.257 8.045 1.00 96.38 95 VAL A C 1
ATOM 683 O O . VAL A 1 95 ? -18.679 8.510 9.247 1.00 96.38 95 VAL A O 1
ATOM 686 N N . ASP A 1 96 ? -19.582 7.650 7.377 1.00 96.69 96 ASP A N 1
ATOM 687 C CA . ASP A 1 96 ? -20.833 7.242 8.014 1.00 96.69 96 ASP A CA 1
ATOM 688 C C . ASP A 1 96 ? -20.586 6.209 9.124 1.00 96.69 96 ASP A C 1
ATOM 690 O O . ASP A 1 96 ? -20.994 6.437 10.261 1.00 96.69 96 ASP A O 1
ATOM 694 N N . LYS A 1 97 ? -19.808 5.149 8.860 1.00 97.88 97 LYS A N 1
ATOM 695 C CA . LYS A 1 97 ? -19.452 4.123 9.866 1.00 97.88 97 LYS A CA 1
ATOM 696 C C . LYS A 1 97 ? -18.861 4.737 11.136 1.00 97.88 97 LYS A C 1
ATOM 698 O O . LYS A 1 97 ? -19.324 4.461 12.244 1.00 97.88 97 LYS A O 1
ATOM 703 N N . ILE A 1 98 ? -17.856 5.598 10.974 1.00 97.75 98 ILE A N 1
ATOM 704 C CA . ILE A 1 98 ? -17.174 6.269 12.089 1.00 97.75 98 ILE A CA 1
ATOM 705 C C . ILE A 1 98 ? -18.130 7.226 12.810 1.00 97.75 98 ILE A C 1
ATOM 707 O O . ILE A 1 98 ? -18.107 7.316 14.039 1.00 97.75 98 ILE A O 1
ATOM 711 N N . THR A 1 99 ? -19.014 7.897 12.071 1.00 97.25 99 THR A N 1
ATOM 712 C CA . THR A 1 99 ? -20.031 8.787 12.640 1.00 97.25 99 THR A CA 1
ATOM 713 C C . THR A 1 99 ? -21.039 8.002 13.478 1.00 97.25 99 THR A C 1
ATOM 715 O O . THR A 1 99 ? -21.307 8.395 14.611 1.00 97.25 99 THR A O 1
ATOM 718 N N . LYS A 1 100 ? -21.536 6.850 13.002 1.00 98.06 100 LYS A N 1
ATOM 719 C CA . LYS A 1 100 ? -22.430 5.973 13.782 1.00 98.06 100 LYS A CA 1
ATOM 720 C C . LYS A 1 100 ? -21.747 5.432 15.031 1.00 98.06 100 LYS A C 1
ATOM 722 O O . LYS A 1 100 ? -22.362 5.431 16.099 1.00 98.06 100 LYS A O 1
ATOM 727 N N . ALA A 1 101 ? -20.485 5.015 14.929 1.00 98.12 101 ALA A N 1
ATOM 728 C CA . ALA A 1 101 ? -19.704 4.577 16.084 1.00 98.12 101 ALA A CA 1
ATOM 729 C C . ALA A 1 101 ? -19.563 5.702 17.124 1.00 98.12 101 ALA A C 1
ATOM 731 O O . ALA A 1 101 ? -19.820 5.495 18.313 1.00 98.12 101 ALA A O 1
ATOM 732 N N . LYS A 1 102 ? -19.261 6.924 16.671 1.00 97.56 102 LYS A N 1
ATOM 733 C CA . LYS A 1 102 ? -19.194 8.121 17.518 1.00 97.56 102 LYS A CA 1
ATOM 734 C C . LYS A 1 102 ? -20.536 8.447 18.173 1.00 97.56 102 LYS A C 1
ATOM 736 O O . LYS A 1 102 ? -20.566 8.695 19.377 1.00 97.56 102 LYS A O 1
ATOM 741 N N . SER A 1 103 ? -21.648 8.381 17.439 1.00 97.56 103 SER A N 1
ATOM 742 C CA . SER A 1 103 ? -23.000 8.553 17.993 1.00 97.56 103 SER A CA 1
ATOM 743 C C . SER A 1 103 ? -23.345 7.482 19.034 1.00 97.56 103 SER A C 1
ATOM 745 O O . SER A 1 103 ? -23.982 7.787 20.039 1.00 97.56 103 SER A O 1
ATOM 747 N N . GLY A 1 104 ? -22.859 6.250 18.849 1.00 97.81 104 GLY A N 1
ATOM 748 C CA . GLY A 1 104 ? -22.927 5.169 19.839 1.00 97.81 104 GLY A CA 1
ATOM 749 C C . GLY A 1 104 ? -22.001 5.353 21.050 1.00 97.81 104 GLY A C 1
ATOM 750 O O . GLY A 1 104 ? -22.043 4.547 21.976 1.00 97.81 104 GLY A O 1
ATOM 751 N N . ARG A 1 105 ? -21.192 6.423 21.081 1.00 97.75 105 ARG A N 1
ATOM 752 C CA . ARG A 1 105 ? -20.200 6.738 22.127 1.00 97.75 105 ARG A CA 1
ATOM 753 C C . ARG A 1 105 ? -19.116 5.660 22.252 1.00 97.75 105 ARG A C 1
ATOM 755 O O . ARG A 1 105 ? -18.674 5.346 23.359 1.00 97.75 105 ARG A O 1
ATOM 762 N N . ALA A 1 106 ? -18.709 5.107 21.111 1.00 98.44 106 ALA A N 1
ATOM 763 C CA . ALA A 1 106 ? -17.528 4.260 20.995 1.00 98.44 106 ALA A CA 1
ATOM 764 C C . ALA A 1 106 ? -16.257 5.016 21.410 1.00 98.44 106 ALA A C 1
ATOM 766 O O . ALA A 1 106 ? -16.209 6.245 21.346 1.00 98.44 106 ALA A O 1
ATOM 767 N N . LEU A 1 107 ? -15.224 4.274 21.806 1.00 98.25 107 LEU A N 1
ATOM 768 C CA . LEU A 1 107 ? -13.896 4.815 22.125 1.00 98.25 107 LEU A CA 1
ATOM 769 C C . LEU A 1 107 ? -12.923 4.729 20.951 1.00 98.25 107 LEU A C 1
ATOM 771 O O . LEU A 1 107 ? -11.961 5.484 20.914 1.00 98.25 107 LEU A O 1
ATOM 775 N N . GLY A 1 108 ? -13.188 3.851 19.986 1.00 98.06 108 GLY A N 1
ATOM 776 C CA . GLY A 1 108 ? -12.386 3.681 18.782 1.00 98.06 108 GLY A CA 1
ATOM 777 C C . GLY A 1 108 ? -13.097 2.790 17.771 1.00 98.06 108 GLY A C 1
ATOM 778 O O . GLY A 1 108 ? -14.107 2.153 18.092 1.00 98.06 108 GLY A O 1
ATOM 779 N N . VAL A 1 109 ? -12.589 2.777 16.542 1.00 98.44 109 VAL A N 1
ATOM 780 C CA . VAL A 1 109 ? -13.201 2.049 15.423 1.00 98.44 109 VAL A CA 1
ATOM 781 C C . VAL A 1 109 ? -12.158 1.207 14.701 1.00 98.44 109 VAL A C 1
ATOM 783 O O . VAL A 1 109 ? -11.081 1.687 14.366 1.00 98.44 109 VAL A O 1
ATOM 786 N N . VAL A 1 110 ? -12.502 -0.039 14.408 1.00 98.44 110 VAL A N 1
ATOM 787 C CA . VAL A 1 110 ? -11.753 -0.890 13.481 1.00 98.44 110 VAL A CA 1
ATOM 788 C C . VAL A 1 110 ? -12.647 -1.136 12.278 1.00 98.44 110 VAL A C 1
ATOM 790 O O . VAL A 1 110 ? -13.807 -1.498 12.450 1.00 98.44 110 VAL A O 1
ATOM 793 N N . ILE A 1 111 ? -12.141 -0.943 11.064 1.00 98.56 111 ILE A N 1
ATOM 794 C CA . ILE A 1 111 ? -12.871 -1.254 9.834 1.00 98.56 111 ILE A CA 1
ATOM 795 C C . ILE A 1 111 ? -12.109 -2.346 9.093 1.00 98.56 111 ILE A C 1
ATOM 797 O O . ILE A 1 111 ? -10.967 -2.130 8.710 1.00 98.56 111 ILE A O 1
ATOM 801 N N . TYR A 1 112 ? -12.717 -3.507 8.870 1.00 97.88 112 TYR A N 1
ATOM 802 C CA . TYR A 1 112 ? -12.084 -4.579 8.103 1.00 97.88 112 TYR A CA 1
ATOM 803 C C . TYR A 1 112 ? -12.604 -4.646 6.671 1.00 97.88 112 TYR A C 1
ATOM 805 O O . TYR A 1 112 ? -13.767 -4.336 6.400 1.00 97.88 112 TYR A O 1
ATOM 813 N N . ASN A 1 113 ? -11.726 -5.017 5.742 1.00 97.12 113 ASN A N 1
ATOM 814 C CA . ASN A 1 113 ? -12.044 -5.076 4.318 1.00 97.12 113 ASN A CA 1
ATOM 815 C C . ASN A 1 113 ? -13.121 -6.135 4.003 1.00 97.12 113 ASN A C 1
ATOM 817 O O . ASN A 1 113 ? -13.337 -7.078 4.761 1.00 97.12 113 ASN A O 1
ATOM 821 N N . ASN A 1 114 ? -13.805 -5.990 2.869 1.00 95.44 114 ASN A N 1
ATOM 822 C CA . ASN A 1 114 ? -14.765 -6.977 2.351 1.00 95.44 114 ASN A CA 1
ATOM 823 C C . ASN A 1 114 ? -14.253 -7.725 1.111 1.00 95.44 114 ASN A C 1
ATOM 825 O O . ASN A 1 114 ? -14.984 -8.528 0.537 1.00 95.44 114 ASN A O 1
ATOM 829 N N . VAL A 1 115 ? -13.012 -7.452 0.723 1.00 88.25 115 VAL A N 1
ATOM 830 C CA . VAL A 1 115 ? -12.232 -8.160 -0.292 1.00 88.25 115 VAL A CA 1
ATOM 831 C C . VAL A 1 115 ? -10.843 -8.444 0.282 1.00 88.25 115 VAL A C 1
ATOM 833 O O . VAL A 1 115 ? -10.456 -7.832 1.283 1.00 88.25 115 VAL A O 1
ATOM 836 N N . ALA A 1 116 ? -10.097 -9.358 -0.337 1.00 82.62 116 ALA A N 1
ATOM 837 C CA . ALA A 1 116 ? -8.721 -9.644 0.058 1.00 82.62 116 ALA A CA 1
ATOM 838 C C . ALA A 1 116 ? -7.828 -8.390 -0.046 1.00 82.62 116 ALA A C 1
ATOM 840 O O . ALA A 1 116 ? -8.071 -7.505 -0.867 1.00 82.62 116 ALA A O 1
ATOM 841 N N . GLY A 1 117 ? -6.794 -8.327 0.796 1.00 80.75 117 GLY A N 1
ATOM 842 C CA . GLY A 1 117 ? -5.825 -7.230 0.827 1.00 80.75 117 GLY A CA 1
ATOM 843 C C . GLY A 1 117 ? -6.070 -6.179 1.914 1.00 80.75 117 GLY A C 1
ATOM 844 O O . GLY A 1 117 ? -7.087 -6.179 2.622 1.00 80.75 117 GLY A O 1
ATOM 845 N N . GLU A 1 118 ? -5.089 -5.288 2.056 1.00 82.06 118 GLU A N 1
ATOM 846 C CA . GLU A 1 118 ? -5.085 -4.203 3.038 1.00 82.06 118 GLU A CA 1
ATOM 847 C C . GLU A 1 118 ? -6.220 -3.199 2.801 1.00 82.06 118 GLU A C 1
ATOM 849 O O . GLU A 1 118 ? -6.674 -2.982 1.675 1.00 82.06 118 GLU A O 1
ATOM 854 N N . LEU A 1 119 ? -6.655 -2.532 3.874 1.00 86.06 119 LEU A N 1
ATOM 855 C CA . LEU A 1 119 ? -7.652 -1.472 3.793 1.00 86.06 119 LEU A CA 1
ATOM 856 C C . LEU A 1 119 ? -7.055 -0.126 4.204 1.00 86.06 119 LEU A C 1
ATOM 858 O O . LEU A 1 119 ? -6.907 0.171 5.388 1.00 86.06 119 LEU A O 1
ATOM 862 N N . ARG A 1 120 ? -6.782 0.719 3.208 1.00 89.00 120 ARG A N 1
ATOM 863 C CA . ARG A 1 120 ? -6.432 2.132 3.396 1.00 89.00 120 ARG A CA 1
ATOM 864 C C . ARG A 1 120 ? -7.682 2.993 3.288 1.00 89.00 120 ARG A C 1
ATOM 866 O O . ARG A 1 120 ? -8.461 2.850 2.349 1.00 89.00 120 ARG A O 1
ATOM 873 N N . ILE A 1 121 ? -7.874 3.885 4.255 1.00 90.12 121 ILE A N 1
ATOM 874 C CA . ILE A 1 121 ? -9.090 4.694 4.363 1.00 90.12 121 ILE A CA 1
ATOM 875 C C . ILE A 1 121 ? -8.719 6.169 4.448 1.00 90.12 121 ILE A C 1
ATOM 877 O O . ILE A 1 121 ? -7.993 6.580 5.354 1.00 90.12 121 ILE A O 1
ATOM 881 N N . GLY A 1 122 ? -9.280 6.956 3.533 1.00 89.44 122 GLY A N 1
ATOM 882 C CA . GLY A 1 122 ? -9.380 8.406 3.653 1.00 89.44 122 GLY A CA 1
ATOM 883 C C . GLY A 1 122 ? -10.803 8.824 4.012 1.00 89.44 122 GLY A C 1
ATOM 884 O O . GLY A 1 122 ? -11.772 8.254 3.504 1.00 89.44 122 GLY A O 1
ATOM 885 N N . MET A 1 123 ? -10.935 9.799 4.908 1.00 92.12 123 MET A N 1
ATOM 886 C CA . MET A 1 123 ? -12.218 10.399 5.262 1.00 92.12 123 MET A CA 1
ATOM 887 C C . MET A 1 123 ? -12.442 11.668 4.440 1.00 92.12 123 MET A C 1
ATOM 889 O O . MET A 1 123 ? -11.740 12.657 4.636 1.00 92.12 123 MET A O 1
ATOM 893 N N . TYR A 1 124 ? -13.439 11.637 3.556 1.00 91.06 124 TYR A N 1
ATOM 894 C CA . TYR A 1 124 ? -13.832 12.769 2.717 1.00 91.06 124 TYR A CA 1
ATOM 895 C C . TYR A 1 124 ? -15.341 13.007 2.798 1.00 91.06 124 TYR A C 1
ATOM 897 O O . TYR A 1 124 ? -16.114 12.056 2.949 1.00 91.06 124 TYR A O 1
ATOM 905 N N . ASP A 1 125 ? -15.760 14.268 2.719 1.00 90.56 125 ASP A N 1
ATOM 906 C CA . ASP A 1 125 ? -17.169 14.634 2.589 1.00 90.56 125 ASP A CA 1
ATOM 907 C C . ASP A 1 125 ? -17.685 14.384 1.157 1.00 90.56 125 ASP A C 1
ATOM 909 O O . ASP A 1 125 ? -16.956 13.927 0.274 1.00 90.56 125 ASP A O 1
ATOM 913 N N . ALA A 1 126 ? -18.964 14.684 0.914 1.00 89.06 126 ALA A N 1
ATOM 914 C CA . ALA A 1 126 ? -19.585 14.517 -0.403 1.00 89.06 126 ALA A CA 1
ATOM 915 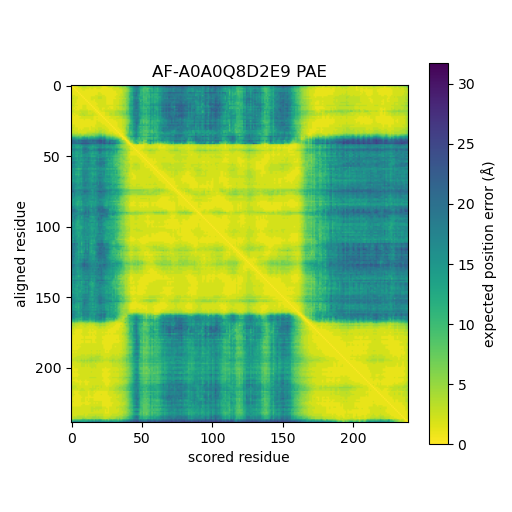C C . ALA A 1 126 ? -18.969 15.410 -1.501 1.00 89.06 126 ALA A C 1
ATOM 917 O O . ALA A 1 126 ? -19.162 15.134 -2.681 1.00 89.06 126 ALA A O 1
ATOM 918 N N . ASN A 1 127 ? -18.228 16.452 -1.118 1.00 91.88 127 ASN A N 1
ATOM 919 C CA . ASN A 1 127 ? -17.542 17.371 -2.023 1.00 91.88 127 ASN A CA 1
ATOM 920 C C . ASN A 1 127 ? -16.056 17.004 -2.205 1.00 91.88 127 ASN A C 1
ATOM 922 O O . ASN A 1 127 ? -15.334 17.719 -2.895 1.00 91.88 127 ASN A O 1
ATOM 926 N N . GLY A 1 128 ? -15.582 15.917 -1.584 1.00 86.00 128 GLY A N 1
ATOM 927 C CA . GLY A 1 128 ? -14.183 15.495 -1.634 1.00 86.00 128 GLY A CA 1
ATOM 928 C C . GLY A 1 128 ? -13.256 16.243 -0.671 1.00 86.00 128 GLY A C 1
ATOM 929 O O . GLY A 1 128 ? -12.041 16.064 -0.749 1.00 86.00 128 GLY A O 1
ATOM 930 N N . ASN A 1 129 ? -13.780 17.054 0.255 1.00 92.06 129 ASN A N 1
ATOM 931 C CA . ASN A 1 129 ? -12.946 17.713 1.260 1.00 92.06 129 ASN A CA 1
ATOM 932 C C . ASN A 1 129 ? -12.566 16.729 2.371 1.00 92.06 129 ASN A C 1
ATOM 934 O O . ASN A 1 129 ? -13.427 15.963 2.815 1.00 92.06 129 ASN A O 1
ATOM 938 N N . PRO A 1 130 ? -11.321 16.759 2.879 1.00 92.00 130 PRO A N 1
ATOM 939 C CA . PRO A 1 130 ? -10.923 15.940 4.017 1.00 92.00 130 PRO A CA 1
ATOM 940 C C . PRO A 1 130 ? -11.779 16.218 5.259 1.00 92.00 130 PRO A C 1
ATOM 942 O O . PRO A 1 130 ? -12.020 17.369 5.621 1.00 92.00 130 PRO A O 1
ATOM 945 N N . VAL A 1 131 ? -12.191 15.158 5.952 1.00 94.75 131 VAL A N 1
ATOM 946 C CA . VAL A 1 131 ? -12.977 15.220 7.194 1.00 94.75 131 VAL A CA 1
ATOM 947 C C . VAL A 1 131 ? -12.184 14.594 8.332 1.00 94.75 131 VAL A C 1
ATOM 949 O O . VAL A 1 131 ? -11.503 13.589 8.143 1.00 94.75 131 VAL A O 1
ATOM 952 N N . THR A 1 132 ? -12.304 15.159 9.534 1.00 95.62 132 THR A N 1
ATOM 953 C CA . THR A 1 132 ? -11.666 14.615 10.736 1.00 95.62 132 THR A CA 1
ATOM 954 C C . THR A 1 132 ? -12.671 14.034 11.728 1.00 95.62 132 THR A C 1
ATOM 956 O O . THR A 1 132 ? -13.848 14.400 11.765 1.00 95.62 132 THR A O 1
ATOM 959 N N . THR A 1 133 ? -12.209 13.107 12.567 1.00 96.00 133 THR A N 1
ATOM 960 C CA . THR A 1 133 ? -12.971 12.573 13.700 1.00 96.00 133 THR A CA 1
ATOM 961 C C . THR A 1 133 ? -12.177 12.675 14.998 1.00 96.00 133 THR A C 1
ATOM 963 O O . THR A 1 133 ? -10.962 12.824 15.018 1.00 96.00 133 THR A O 1
ATOM 966 N N . THR A 1 134 ? -12.889 12.567 16.115 1.00 96.44 134 THR A N 1
ATOM 967 C CA . THR A 1 134 ? -12.314 12.560 17.465 1.00 96.44 134 THR A CA 1
ATOM 968 C C . THR A 1 134 ? -12.052 11.149 17.988 1.00 96.44 134 THR A C 1
ATOM 970 O O . THR A 1 134 ? -11.581 11.009 19.113 1.00 96.44 134 THR A O 1
ATOM 973 N N . LEU A 1 135 ? -12.404 10.115 17.219 1.00 97.00 135 LEU A N 1
ATOM 974 C CA . LEU A 1 135 ? -12.109 8.724 17.551 1.00 97.00 135 LEU A CA 1
ATOM 975 C C . LEU A 1 135 ? -10.809 8.283 16.867 1.00 97.00 135 LEU A C 1
ATOM 977 O O . LEU A 1 135 ? -10.618 8.631 15.699 1.00 97.00 135 LEU A O 1
ATOM 981 N N . PRO A 1 136 ? -9.949 7.501 17.536 1.00 97.06 136 PRO A N 1
ATOM 982 C CA . PRO A 1 136 ? -8.943 6.717 16.840 1.00 97.06 136 PRO A CA 1
ATOM 983 C C . PRO A 1 136 ? -9.634 5.654 15.985 1.00 97.06 136 PRO A C 1
ATOM 985 O O . PRO A 1 136 ? -10.583 4.995 16.430 1.00 97.06 136 PRO A O 1
ATOM 988 N N . ALA A 1 137 ? -9.187 5.513 14.741 1.00 97.06 137 ALA A N 1
ATOM 989 C CA . ALA A 1 137 ? -9.733 4.528 13.825 1.00 97.06 137 ALA A CA 1
ATOM 990 C C . ALA A 1 137 ? -8.639 3.895 12.967 1.00 97.06 137 ALA A C 1
ATOM 992 O O . ALA A 1 137 ? -7.725 4.588 12.520 1.00 97.06 137 ALA A O 1
ATOM 993 N N . VAL A 1 138 ? -8.768 2.595 12.699 1.00 96.12 138 VAL A N 1
ATOM 994 C CA . VAL A 1 138 ? -7.845 1.836 11.842 1.00 96.12 138 VAL A CA 1
ATOM 995 C C . VAL A 1 138 ? -8.592 0.974 10.822 1.00 96.12 138 VAL A C 1
ATOM 997 O O . VAL A 1 138 ? -9.701 0.504 11.084 1.00 96.12 138 VAL A O 1
ATOM 1000 N N . GLY A 1 139 ? -7.983 0.768 9.657 1.00 96.06 139 GLY A N 1
ATOM 1001 C CA . GLY A 1 139 ? -8.366 -0.220 8.653 1.00 96.06 139 GLY A CA 1
ATOM 1002 C C . GLY A 1 139 ? -7.540 -1.503 8.789 1.00 96.06 139 GLY A C 1
ATOM 1003 O O . GLY A 1 139 ? -6.343 -1.423 9.058 1.00 96.06 139 GLY A O 1
ATOM 1004 N N . ILE A 1 140 ? -8.156 -2.672 8.600 1.00 94.88 140 ILE A N 1
ATOM 1005 C CA . ILE A 1 140 ? -7.487 -3.989 8.606 1.00 94.88 140 ILE A CA 1
ATOM 1006 C C . ILE A 1 140 ? -7.942 -4.854 7.419 1.00 94.88 140 ILE A C 1
ATOM 1008 O O . ILE A 1 140 ? -8.940 -4.547 6.754 1.00 94.88 140 ILE A O 1
ATOM 1012 N N . SER A 1 141 ? -7.220 -5.945 7.149 1.00 95.19 141 SER A N 1
ATOM 1013 C CA . SER A 1 141 ? -7.568 -6.890 6.081 1.00 95.19 141 SER A CA 1
ATOM 1014 C C . SER A 1 141 ? -8.899 -7.613 6.347 1.00 95.19 141 SER A C 1
ATOM 1016 O O . SER A 1 141 ? -9.388 -7.664 7.480 1.00 95.19 141 SER A O 1
ATOM 1018 N N . GLN A 1 142 ? -9.500 -8.198 5.304 1.00 95.88 142 GLN A N 1
ATOM 1019 C CA . GLN A 1 142 ? -10.702 -9.029 5.459 1.00 95.88 142 GLN A CA 1
ATOM 1020 C C . GLN A 1 142 ? -10.451 -10.230 6.381 1.00 95.88 142 GLN A C 1
ATOM 1022 O O . GLN A 1 142 ? -11.262 -10.496 7.270 1.00 95.88 142 GLN A O 1
ATOM 1027 N N . AL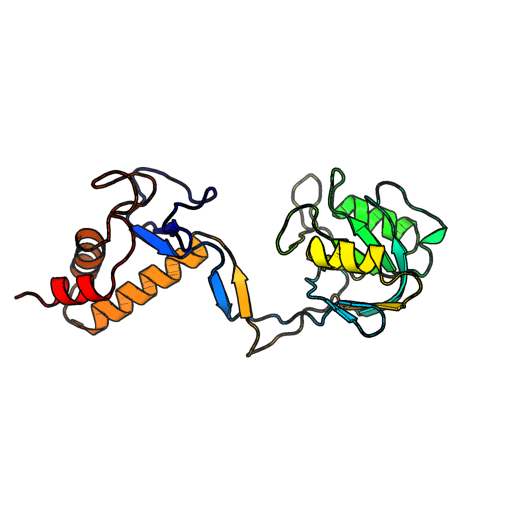A A 1 143 ? -9.330 -10.928 6.178 1.00 95.12 143 ALA A N 1
ATOM 1028 C CA . ALA A 1 143 ? -8.980 -12.138 6.915 1.00 95.12 143 ALA A CA 1
ATOM 1029 C C . ALA A 1 143 ? -8.790 -11.860 8.415 1.00 95.12 143 ALA A C 1
ATOM 1031 O O . ALA A 1 143 ? -9.317 -12.593 9.255 1.00 95.12 143 ALA A O 1
ATOM 1032 N N . ASP A 1 144 ? -8.116 -10.759 8.759 1.00 96.62 144 ASP A N 1
ATOM 1033 C CA . ASP A 1 144 ? -7.902 -10.360 10.154 1.00 96.62 144 ASP A CA 1
ATOM 1034 C C . ASP A 1 144 ? -9.222 -9.996 10.834 1.00 96.62 144 ASP A C 1
ATOM 1036 O O . ASP A 1 144 ? -9.516 -10.462 11.935 1.00 96.62 144 ASP A O 1
ATOM 1040 N N . GLY A 1 145 ? -10.069 -9.214 10.157 1.00 97.31 145 GLY A N 1
ATOM 1041 C CA . GLY A 1 145 ? -11.374 -8.835 10.691 1.00 97.31 145 GLY A CA 1
ATOM 1042 C C . GLY A 1 145 ? -12.286 -10.028 10.950 1.00 97.31 145 GLY A C 1
ATOM 1043 O O . GLY A 1 145 ? -12.905 -10.111 12.011 1.00 97.31 145 GLY A O 1
ATOM 1044 N N . GLN A 1 146 ? -12.329 -10.982 10.018 1.00 97.56 146 GLN A N 1
ATOM 1045 C CA . GLN A 1 146 ? -13.079 -12.226 10.192 1.00 97.56 146 GLN A CA 1
ATOM 1046 C C . GLN A 1 146 ? -12.522 -13.066 11.346 1.00 97.56 146 GLN A C 1
ATOM 1048 O O . GLN A 1 146 ? -13.298 -13.575 12.154 1.00 97.56 146 GLN A O 1
ATOM 1053 N N . THR A 1 147 ? -11.195 -13.148 11.478 1.00 97.75 147 THR A N 1
ATOM 1054 C CA . THR A 1 147 ? -10.528 -13.857 12.580 1.00 97.75 147 THR A CA 1
ATOM 1055 C C . THR A 1 147 ? -10.899 -13.262 13.936 1.00 97.75 147 THR A C 1
ATOM 1057 O O . THR A 1 147 ? -11.287 -13.998 14.844 1.00 97.75 147 THR A O 1
ATOM 1060 N N . ILE A 1 148 ? -10.840 -11.933 14.074 1.00 97.94 148 ILE A N 1
ATOM 1061 C CA . ILE A 1 148 ? -11.207 -11.243 15.316 1.00 97.94 148 ILE A CA 1
ATOM 1062 C C . ILE A 1 148 ? -12.675 -11.504 15.657 1.00 97.94 148 ILE A C 1
ATOM 1064 O O . ILE A 1 148 ? -12.987 -11.897 16.783 1.00 97.94 148 ILE A O 1
ATOM 1068 N N . VAL A 1 149 ? -13.571 -11.314 14.682 1.00 97.88 149 VAL A N 1
ATOM 1069 C CA . VAL A 1 149 ? -15.017 -11.439 14.895 1.00 97.88 149 VAL A CA 1
ATOM 1070 C C . VAL A 1 149 ? -15.421 -12.862 15.283 1.00 97.88 149 VAL A C 1
ATOM 1072 O O . VAL A 1 149 ? -16.285 -13.024 16.143 1.00 97.88 149 VAL A O 1
ATOM 1075 N N . ALA A 1 150 ? -14.803 -13.876 14.675 1.00 97.31 150 ALA A N 1
ATOM 1076 C CA . ALA A 1 150 ? -15.128 -15.275 14.928 1.00 97.31 150 ALA A CA 1
ATOM 1077 C C . ALA A 1 150 ? -14.538 -15.802 16.244 1.00 97.31 150 ALA A C 1
ATOM 1079 O O . ALA A 1 150 ? -15.204 -16.559 16.947 1.00 97.31 150 ALA A O 1
ATOM 1080 N N . ASN A 1 151 ? -13.306 -15.406 16.585 1.00 97.38 151 ASN A N 1
ATOM 1081 C CA . ASN A 1 151 ? -12.511 -16.148 17.569 1.00 97.38 151 ASN A CA 1
ATOM 1082 C C . ASN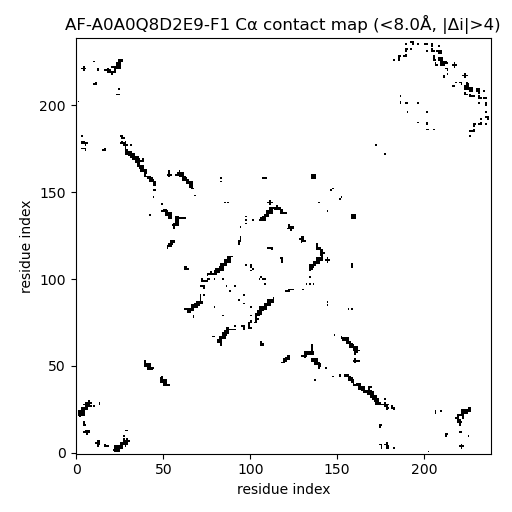 A 1 151 ? -12.136 -15.352 18.823 1.00 97.38 151 ASN A C 1
ATOM 1084 O O . ASN A 1 151 ? -11.718 -15.951 19.810 1.00 97.38 151 ASN A O 1
ATOM 1088 N N . LEU A 1 152 ? -12.258 -14.021 18.812 1.00 96.69 152 LEU A N 1
ATOM 1089 C CA . LEU A 1 152 ? -11.713 -13.168 19.879 1.00 96.69 152 LEU A CA 1
ATOM 1090 C C . LEU A 1 152 ? -12.786 -12.396 20.653 1.00 96.69 152 LEU A C 1
ATOM 1092 O O . LEU A 1 152 ? -12.495 -11.377 21.288 1.00 96.69 152 LEU A O 1
ATOM 1096 N N . ALA A 1 153 ? -14.037 -12.858 20.602 1.00 94.94 153 ALA A N 1
ATOM 1097 C CA . ALA A 1 153 ? -15.134 -12.252 21.349 1.00 94.94 153 ALA A CA 1
ATOM 1098 C C . ALA A 1 153 ? -14.830 -12.239 22.856 1.00 94.94 153 ALA A C 1
ATOM 1100 O O . ALA A 1 153 ? -14.278 -13.188 23.407 1.00 94.94 153 ALA A O 1
ATOM 1101 N N . GLY A 1 154 ? -15.177 -11.139 23.527 1.00 93.94 154 GLY A N 1
ATOM 1102 C CA . GLY A 1 154 ? -14.917 -10.954 24.959 1.00 93.94 154 GLY A CA 1
ATOM 1103 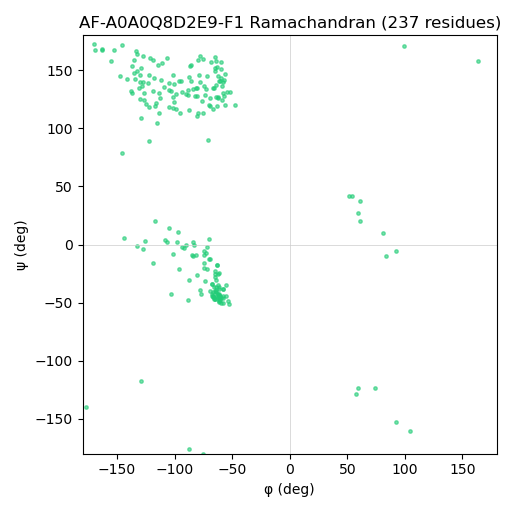C C . GLY A 1 154 ? -13.515 -10.440 25.305 1.00 93.94 154 GLY A C 1
ATOM 1104 O O . GLY A 1 154 ? -13.303 -10.026 26.441 1.00 93.94 154 GLY A O 1
ATOM 1105 N N . GLN A 1 155 ? -12.588 -10.389 24.344 1.00 97.94 155 GLN A N 1
ATOM 1106 C CA . GLN A 1 155 ? -11.263 -9.808 24.559 1.00 97.94 155 GLN A CA 1
ATOM 1107 C C . GLN A 1 155 ? -11.280 -8.272 24.527 1.00 97.94 155 GLN A C 1
ATOM 1109 O O . GLN A 1 155 ? -12.202 -7.631 24.011 1.00 97.94 155 GLN A O 1
ATOM 1114 N N . THR A 1 156 ? -10.219 -7.671 25.062 1.00 98.19 156 THR A N 1
ATOM 1115 C CA . THR A 1 156 ? -9.934 -6.237 24.914 1.00 98.19 156 THR A CA 1
ATOM 1116 C C . THR A 1 156 ? -9.267 -5.983 23.568 1.00 98.19 156 THR A C 1
ATOM 1118 O O . THR A 1 156 ? -8.338 -6.701 23.207 1.00 98.19 156 THR A O 1
ATOM 1121 N N . ALA A 1 157 ? -9.720 -4.954 22.852 1.00 98.12 157 ALA A N 1
ATOM 1122 C CA . ALA A 1 157 ? -9.055 -4.433 21.666 1.00 98.12 157 ALA A CA 1
ATOM 1123 C C . ALA A 1 157 ? -8.350 -3.110 21.998 1.00 98.12 157 ALA A C 1
ATOM 1125 O O . ALA A 1 157 ? -8.955 -2.224 22.607 1.00 98.12 157 ALA A O 1
ATOM 1126 N N . THR A 1 158 ? -7.098 -2.971 21.568 1.00 97.38 158 THR A N 1
ATOM 1127 C CA . THR A 1 158 ? -6.305 -1.742 21.658 1.00 97.38 158 THR A CA 1
ATOM 1128 C C . THR A 1 158 ? -6.037 -1.229 20.251 1.00 97.38 158 THR A C 1
ATOM 1130 O O . THR A 1 158 ? -5.342 -1.872 19.469 1.00 97.38 158 THR A O 1
ATOM 1133 N N . VAL A 1 159 ? -6.620 -0.075 19.937 1.00 95.25 159 VAL A N 1
ATOM 1134 C CA . VAL A 1 159 ? -6.488 0.622 18.657 1.00 95.25 159 VAL A CA 1
ATOM 1135 C C . VAL A 1 159 ? -5.494 1.757 18.833 1.00 95.25 159 VAL A C 1
ATOM 1137 O O . VAL A 1 159 ? -5.776 2.680 19.598 1.00 95.25 159 VAL A O 1
ATOM 1140 N N . ASP A 1 160 ? -4.380 1.715 18.106 1.00 92.31 160 ASP A N 1
ATOM 1141 C CA . ASP A 1 160 ? -3.483 2.858 17.949 1.00 92.31 160 ASP A CA 1
ATOM 1142 C C . ASP A 1 160 ? -3.664 3.477 16.561 1.00 92.31 160 ASP A C 1
ATOM 1144 O O . ASP A 1 160 ? -3.473 2.822 15.538 1.00 92.31 160 ASP A O 1
ATOM 1148 N N . ALA A 1 161 ? -4.089 4.738 16.528 1.00 90.94 161 ALA A N 1
ATOM 1149 C CA . ALA A 1 161 ? -4.242 5.503 15.294 1.00 90.94 161 ALA A CA 1
ATOM 1150 C C . ALA A 1 161 ? -3.119 6.537 15.103 1.00 90.94 161 ALA A C 1
ATOM 1152 O O . ALA A 1 161 ? -3.255 7.452 14.290 1.00 90.94 161 ALA A O 1
ATOM 1153 N N . THR A 1 162 ? -2.030 6.428 15.863 1.00 87.00 162 THR A N 1
ATOM 1154 C CA . THR A 1 162 ? -0.844 7.277 15.745 1.00 87.00 162 THR A CA 1
ATOM 1155 C C . THR A 1 162 ? 0.099 6.660 14.714 1.00 87.00 162 THR A C 1
ATOM 1157 O O . THR A 1 162 ? 0.590 5.552 14.924 1.00 87.00 162 THR A O 1
ATOM 1160 N N . PRO A 1 163 ? 0.370 7.328 13.581 1.00 74.94 163 PRO A N 1
ATOM 1161 C CA . PRO A 1 163 ? 1.388 6.852 12.657 1.00 74.94 163 PRO A CA 1
ATOM 1162 C C . PRO A 1 163 ? 2.761 6.952 13.330 1.00 74.94 163 PRO A C 1
ATOM 1164 O O . PRO A 1 163 ? 3.215 8.056 13.637 1.00 74.94 163 PRO A O 1
ATOM 1167 N N . SER A 1 164 ? 3.429 5.821 13.549 1.00 71.38 164 SER A N 1
ATOM 1168 C CA . SER A 1 164 ? 4.795 5.800 14.072 1.00 71.38 164 SER A CA 1
ATOM 1169 C C . SER A 1 164 ? 5.768 5.838 12.898 1.00 71.38 164 SER A C 1
ATOM 1171 O O . SER A 1 164 ? 5.643 5.077 11.942 1.00 71.38 164 SER A O 1
ATOM 1173 N N . VAL A 1 165 ? 6.749 6.736 12.921 1.00 70.69 165 VAL A N 1
ATOM 1174 C CA . VAL A 1 165 ? 7.791 6.734 11.888 1.00 70.69 165 VAL A CA 1
ATOM 1175 C C . VAL A 1 165 ? 8.755 5.577 12.129 1.00 70.69 165 VAL A C 1
ATOM 1177 O O . VAL A 1 165 ? 9.158 5.317 13.262 1.00 70.69 165 VAL A O 1
ATOM 1180 N N . SER A 1 166 ? 9.133 4.868 11.072 1.00 72.19 166 SER A N 1
ATOM 1181 C CA . SER A 1 166 ? 10.105 3.780 11.151 1.00 72.19 166 SER A CA 1
ATOM 1182 C C . SER A 1 166 ? 11.067 3.850 9.978 1.00 72.19 166 SER A C 1
ATOM 1184 O O . SER A 1 166 ? 10.663 3.969 8.827 1.00 72.19 166 SER A O 1
ATOM 1186 N N . ASN A 1 167 ? 12.357 3.746 10.283 1.00 76.81 167 ASN A N 1
ATOM 1187 C CA . ASN A 1 167 ? 13.426 3.637 9.292 1.00 76.81 167 ASN A CA 1
ATOM 1188 C C . ASN A 1 167 ? 13.649 2.192 8.809 1.00 76.81 167 ASN A C 1
ATOM 1190 O O . ASN A 1 167 ? 14.555 1.952 8.016 1.00 76.81 167 ASN A O 1
ATOM 1194 N N . THR A 1 168 ? 12.854 1.235 9.295 1.00 77.06 168 THR A N 1
ATOM 1195 C CA . THR A 1 168 ? 12.943 -0.190 8.944 1.00 77.06 168 THR A CA 1
ATOM 1196 C C . THR A 1 168 ? 11.623 -0.763 8.437 1.00 77.06 168 THR A C 1
ATOM 1198 O O . THR A 1 168 ? 11.543 -1.964 8.184 1.00 77.06 168 THR A O 1
ATOM 1201 N N . ALA A 1 169 ? 10.580 0.059 8.298 1.00 79.56 169 ALA A N 1
ATOM 1202 C CA . ALA A 1 169 ? 9.284 -0.398 7.827 1.00 79.56 169 ALA A CA 1
ATOM 1203 C C . ALA A 1 169 ? 9.253 -0.578 6.307 1.00 79.56 169 ALA A C 1
ATOM 1205 O O . ALA A 1 169 ? 9.871 0.167 5.543 1.00 79.56 169 ALA A O 1
ATOM 1206 N N . TYR A 1 170 ? 8.491 -1.585 5.894 1.00 82.31 170 TYR A N 1
ATOM 1207 C CA . TYR A 1 170 ? 8.223 -1.927 4.507 1.00 82.31 170 TYR A CA 1
ATOM 1208 C C . TYR A 1 170 ? 6.722 -2.077 4.312 1.00 82.31 170 TYR A C 1
ATOM 1210 O O . TYR A 1 170 ? 6.004 -2.453 5.240 1.00 82.31 170 TYR A O 1
ATOM 1218 N N . GLN A 1 171 ? 6.264 -1.812 3.096 1.00 81.44 171 GLN A N 1
ATOM 1219 C CA . GLN A 1 171 ? 4.888 -2.040 2.704 1.00 81.44 171 GLN A CA 1
ATOM 1220 C C . GLN A 1 171 ? 4.780 -2.436 1.232 1.00 81.44 171 GLN A C 1
ATOM 1222 O O . GLN A 1 171 ? 5.528 -1.952 0.383 1.00 81.44 171 GLN A O 1
ATOM 1227 N N . THR A 1 172 ? 3.814 -3.307 0.952 1.00 83.56 172 THR A N 1
ATOM 1228 C CA . THR A 1 172 ? 3.396 -3.690 -0.393 1.00 83.56 172 THR A CA 1
ATOM 1229 C C . THR A 1 172 ? 2.431 -2.655 -0.974 1.00 83.56 172 THR A C 1
ATOM 1231 O O . THR A 1 172 ? 1.438 -2.292 -0.339 1.00 83.56 172 THR A O 1
ATOM 1234 N N . MET A 1 173 ? 2.720 -2.158 -2.176 1.00 85.31 173 MET A N 1
ATOM 1235 C CA . MET A 1 173 ? 1.889 -1.195 -2.904 1.00 85.31 173 MET A CA 1
ATOM 1236 C C . MET A 1 173 ? 1.781 -1.564 -4.386 1.00 85.31 173 MET A C 1
ATOM 1238 O O . MET A 1 173 ? 2.689 -2.170 -4.951 1.00 85.31 173 MET A O 1
ATOM 1242 N N . SER A 1 174 ? 0.689 -1.134 -5.018 1.00 87.25 174 SER A N 1
ATOM 1243 C CA . SER A 1 174 ? 0.442 -1.315 -6.450 1.00 87.25 174 SER A CA 1
ATOM 1244 C C . SER A 1 174 ? 0.210 0.037 -7.123 1.00 87.25 174 SER A C 1
ATOM 1246 O O . SER A 1 174 ? -0.463 0.908 -6.568 1.00 87.25 174 SER A O 1
ATOM 1248 N N . GLY A 1 175 ? 0.766 0.221 -8.316 1.00 90.94 175 GLY A N 1
ATOM 1249 C CA . GLY A 1 175 ? 0.618 1.425 -9.124 1.00 90.94 175 GLY A CA 1
ATOM 1250 C C . GLY A 1 175 ? 1.671 1.529 -10.228 1.00 90.94 175 GLY A C 1
ATOM 1251 O O . GLY A 1 175 ? 2.776 1.000 -10.116 1.00 90.94 175 GLY A O 1
ATOM 1252 N N . THR A 1 176 ? 1.388 2.308 -11.273 1.00 95.00 176 THR A N 1
ATOM 1253 C CA . THR A 1 176 ? 2.421 2.728 -12.243 1.00 95.00 176 THR A CA 1
ATOM 1254 C C . THR A 1 176 ? 3.516 3.565 -11.575 1.00 95.00 176 THR A C 1
ATOM 1256 O O . THR A 1 176 ? 4.670 3.542 -11.999 1.00 95.00 176 THR A O 1
ATOM 1259 N N . SER A 1 177 ? 3.199 4.226 -10.455 1.00 96.06 177 SER A N 1
ATOM 1260 C CA . SER A 1 177 ? 4.181 4.833 -9.551 1.00 96.06 177 SER A CA 1
ATOM 1261 C C . SER A 1 177 ? 5.164 3.833 -8.932 1.00 96.06 177 SER A C 1
ATOM 1263 O O . SER A 1 177 ? 6.255 4.255 -8.573 1.00 96.06 177 SER A O 1
ATOM 1265 N N . MET A 1 178 ? 4.816 2.545 -8.808 1.00 97.00 178 MET A N 1
ATOM 1266 C CA . MET A 1 178 ? 5.717 1.477 -8.342 1.00 97.00 178 MET A CA 1
ATOM 1267 C C . MET A 1 178 ? 6.513 0.862 -9.503 1.00 97.00 178 MET A C 1
ATOM 1269 O O . MET A 1 178 ? 7.677 0.509 -9.327 1.00 97.00 178 MET A O 1
ATOM 1273 N N . ALA A 1 179 ? 5.946 0.831 -10.711 1.00 97.81 179 ALA A N 1
ATOM 1274 C CA . ALA A 1 179 ? 6.661 0.435 -11.929 1.00 97.81 179 ALA A CA 1
ATOM 1275 C C . ALA A 1 179 ? 7.727 1.461 -12.355 1.00 97.81 179 ALA A C 1
ATOM 1277 O O . ALA A 1 179 ? 8.844 1.107 -12.727 1.00 97.81 179 ALA A O 1
ATOM 1278 N N . THR A 1 180 ? 7.422 2.753 -12.235 1.00 98.38 180 THR A N 1
ATOM 1279 C CA . THR A 1 180 ? 8.321 3.854 -12.619 1.00 98.38 180 THR A CA 1
ATOM 1280 C C . THR A 1 180 ? 9.718 3.783 -11.972 1.00 98.38 180 THR A C 1
ATOM 1282 O O . THR A 1 180 ? 10.694 3.879 -12.718 1.00 98.38 180 THR A O 1
ATOM 1285 N N . PRO A 1 181 ? 9.881 3.583 -10.643 1.00 98.06 181 PRO A N 1
ATOM 1286 C CA . PRO A 1 181 ? 11.201 3.492 -10.019 1.00 98.06 181 PRO A CA 1
ATOM 1287 C C . PRO A 1 181 ? 12.017 2.281 -10.484 1.00 98.06 181 PRO A C 1
ATOM 1289 O O . PRO A 1 181 ? 13.243 2.378 -10.521 1.00 98.06 181 PRO A O 1
ATOM 1292 N N . HIS A 1 182 ? 11.377 1.180 -10.901 1.00 98.50 182 HIS A N 1
ATOM 1293 C CA . HIS A 1 182 ? 12.083 0.062 -11.535 1.00 98.50 182 HIS A CA 1
ATOM 1294 C C . HIS A 1 182 ? 12.696 0.488 -12.873 1.00 98.50 182 HIS A C 1
ATOM 1296 O O . HIS A 1 182 ? 13.880 0.252 -13.099 1.00 98.50 182 HIS A O 1
ATOM 1302 N N . VAL A 1 183 ? 11.935 1.182 -13.729 1.00 98.69 183 VAL A N 1
ATOM 1303 C CA . VAL A 1 183 ? 12.436 1.675 -15.025 1.00 98.69 183 VAL A CA 1
ATOM 1304 C C . VAL A 1 183 ? 13.511 2.743 -14.839 1.00 98.69 183 VAL A C 1
ATOM 1306 O O . VAL A 1 183 ? 14.556 2.670 -15.479 1.00 98.69 183 VAL A O 1
ATOM 1309 N N . SER A 1 184 ? 13.314 3.721 -13.948 1.00 98.44 184 SER A N 1
ATOM 1310 C CA . SER A 1 184 ? 14.329 4.757 -13.712 1.00 98.44 184 SER A CA 1
ATOM 1311 C C . SER A 1 184 ? 15.591 4.198 -13.050 1.00 98.44 184 SER A C 1
ATOM 1313 O O . SER A 1 184 ? 16.692 4.654 -13.352 1.00 98.44 184 SER A O 1
ATOM 1315 N N . GLY A 1 185 ? 15.451 3.193 -12.178 1.00 98.25 185 GLY A N 1
ATOM 1316 C CA . GLY A 1 185 ? 16.576 2.465 -11.596 1.00 98.25 185 GLY A CA 1
ATOM 1317 C C . GLY A 1 185 ? 17.342 1.665 -12.649 1.00 98.25 185 GLY A C 1
ATOM 1318 O O . GLY A 1 185 ? 18.561 1.790 -12.737 1.00 98.25 185 GLY A O 1
ATOM 1319 N N . ALA A 1 186 ? 16.635 0.920 -13.504 1.00 98.44 186 ALA A N 1
ATOM 1320 C CA . ALA A 1 186 ? 17.228 0.216 -14.639 1.00 98.44 186 ALA A CA 1
ATOM 1321 C C . ALA A 1 186 ? 17.961 1.187 -15.575 1.00 98.44 186 ALA A C 1
ATOM 1323 O O . ALA A 1 186 ? 19.115 0.944 -15.913 1.00 98.44 186 ALA A O 1
ATOM 1324 N N . ALA A 1 187 ? 17.350 2.326 -15.914 1.00 98.44 187 ALA A N 1
ATOM 1325 C CA . ALA A 1 187 ? 17.977 3.365 -16.725 1.00 98.44 187 ALA A CA 1
ATOM 1326 C C . ALA A 1 187 ? 19.280 3.882 -16.101 1.00 98.44 187 ALA A C 1
ATOM 1328 O O . ALA A 1 187 ? 20.279 4.014 -16.802 1.00 98.44 187 ALA A O 1
ATOM 1329 N N . ALA A 1 188 ? 19.302 4.132 -14.788 1.00 98.38 188 ALA A N 1
ATOM 1330 C CA . ALA A 1 188 ? 20.509 4.571 -14.090 1.00 98.38 188 ALA A CA 1
ATOM 1331 C C . ALA A 1 188 ? 21.619 3.505 -14.107 1.00 98.38 188 ALA A C 1
ATOM 1333 O O . ALA A 1 188 ? 22.786 3.841 -14.309 1.00 98.38 188 ALA A O 1
ATOM 1334 N N . VAL A 1 189 ? 21.267 2.225 -13.934 1.00 98.31 189 VAL A N 1
ATOM 1335 C CA . VAL A 1 189 ? 22.218 1.100 -14.004 1.00 98.31 189 VAL A CA 1
ATOM 1336 C C . VAL A 1 189 ? 22.753 0.909 -15.427 1.00 98.31 189 VAL A C 1
ATOM 1338 O O . VAL A 1 189 ? 23.953 0.739 -15.614 1.00 98.31 189 VAL A O 1
ATOM 1341 N N . VAL A 1 190 ? 21.894 0.992 -16.443 1.00 98.25 190 VAL A N 1
ATOM 1342 C CA . VAL A 1 190 ? 22.297 0.932 -17.856 1.00 98.25 190 VAL A CA 1
ATOM 1343 C C . VAL A 1 190 ? 23.236 2.092 -18.194 1.00 98.25 190 VAL A C 1
ATOM 1345 O O . VAL A 1 190 ? 24.293 1.893 -18.790 1.00 98.25 190 VAL A O 1
ATOM 1348 N N . TRP A 1 191 ? 22.900 3.308 -17.762 1.00 98.38 191 TRP A N 1
ATOM 1349 C CA . TRP A 1 191 ? 23.708 4.495 -18.037 1.00 98.38 191 TRP A CA 1
ATOM 1350 C C . TRP A 1 191 ? 25.061 4.463 -17.317 1.00 98.38 191 TRP A C 1
ATOM 1352 O O . TRP A 1 191 ? 26.065 4.902 -17.877 1.00 98.38 191 TRP A O 1
ATOM 1362 N N . SER A 1 192 ? 25.137 3.891 -16.110 1.00 98.12 192 SER A N 1
ATOM 1363 C CA . SER A 1 192 ? 26.414 3.751 -15.398 1.00 98.12 192 SER A CA 1
ATOM 1364 C C . SER A 1 192 ? 27.393 2.812 -16.115 1.00 98.12 192 SER A C 1
ATOM 1366 O O . SER A 1 192 ? 28.604 2.992 -15.991 1.00 98.12 192 SER A O 1
ATOM 1368 N N . ALA A 1 193 ? 26.890 1.875 -16.928 1.00 97.44 193 ALA A N 1
ATOM 1369 C CA . ALA A 1 193 ? 27.705 0.982 -17.750 1.00 97.44 193 ALA A CA 1
ATOM 1370 C C . ALA A 1 193 ? 28.331 1.669 -18.983 1.00 97.44 193 ALA A C 1
ATOM 1372 O O . ALA A 1 193 ? 29.321 1.168 -19.523 1.00 97.44 193 ALA A O 1
ATOM 1373 N N . LYS A 1 194 ? 27.785 2.814 -19.426 1.00 97.19 194 LYS A N 1
ATOM 1374 C CA . LYS A 1 194 ? 28.362 3.683 -20.471 1.00 97.19 194 LYS A CA 1
ATOM 1375 C C . LYS A 1 194 ? 28.065 5.161 -20.160 1.00 97.19 194 LYS A C 1
ATOM 1377 O O . LYS A 1 194 ? 27.188 5.754 -20.788 1.00 97.19 194 LYS A O 1
ATOM 1382 N N . PRO A 1 195 ? 28.809 5.798 -19.232 1.00 97.50 195 PRO A N 1
ATOM 1383 C CA . PRO A 1 195 ? 28.507 7.160 -18.767 1.00 97.50 195 PRO A CA 1
ATOM 1384 C C . PRO A 1 195 ? 28.590 8.250 -19.846 1.00 97.50 195 PRO A C 1
ATOM 1386 O O . PRO A 1 195 ? 28.064 9.342 -19.661 1.00 97.50 195 PRO A O 1
ATOM 1389 N N . THR A 1 196 ? 29.254 7.969 -20.973 1.00 97.19 196 THR A N 1
ATOM 1390 C CA . THR A 1 196 ? 29.343 8.866 -22.137 1.00 97.19 196 THR A CA 1
ATOM 1391 C C . THR A 1 196 ? 28.121 8.799 -23.054 1.00 97.19 196 THR A C 1
ATOM 1393 O O . THR A 1 196 ? 28.012 9.615 -23.969 1.00 97.19 196 THR A O 1
ATOM 1396 N N . ALA A 1 197 ? 27.210 7.843 -22.840 1.00 97.81 197 ALA A N 1
ATOM 1397 C CA . ALA A 1 197 ? 25.969 7.752 -23.592 1.00 97.81 197 ALA A CA 1
ATOM 1398 C C . ALA A 1 197 ? 25.065 8.961 -23.317 1.00 97.81 197 ALA A C 1
ATOM 1400 O O . ALA A 1 197 ? 25.037 9.524 -22.221 1.00 97.81 197 ALA A O 1
ATOM 1401 N N . THR A 1 198 ? 24.283 9.340 -24.319 1.00 98.12 198 THR A N 1
ATOM 1402 C CA . THR A 1 198 ? 23.209 10.322 -24.174 1.00 98.12 198 THR A CA 1
ATOM 1403 C C . THR A 1 198 ? 21.967 9.681 -23.556 1.00 98.12 198 THR A C 1
ATOM 1405 O O . THR A 1 198 ? 21.744 8.477 -23.676 1.00 98.12 198 THR A O 1
ATOM 1408 N N . ALA A 1 199 ? 21.090 10.502 -22.971 1.00 97.62 199 ALA A N 1
ATOM 1409 C CA . ALA A 1 199 ? 19.794 10.037 -22.471 1.00 97.62 199 ALA A CA 1
ATOM 1410 C C . ALA A 1 199 ? 18.959 9.325 -23.553 1.00 97.62 199 ALA A C 1
ATOM 1412 O O . ALA A 1 199 ? 18.239 8.378 -23.250 1.00 97.62 199 ALA A O 1
ATOM 1413 N N . ALA A 1 200 ? 19.060 9.780 -24.808 1.00 97.94 200 ALA A N 1
ATOM 1414 C CA . ALA A 1 200 ? 18.372 9.172 -25.943 1.00 97.94 200 ALA A CA 1
ATOM 1415 C C . ALA A 1 200 ? 18.884 7.752 -26.212 1.00 97.94 200 ALA A C 1
ATOM 1417 O O . ALA A 1 200 ? 18.079 6.838 -26.288 1.00 97.94 200 ALA A O 1
ATOM 1418 N N . GLN A 1 201 ? 20.204 7.546 -26.230 1.00 98.12 201 GLN A N 1
ATOM 1419 C CA . GLN A 1 201 ? 20.790 6.212 -26.412 1.00 98.12 201 GLN A CA 1
ATOM 1420 C C . GLN A 1 201 ? 20.401 5.243 -25.289 1.00 98.12 201 GLN A C 1
ATOM 1422 O O . GLN A 1 201 ? 20.128 4.079 -25.555 1.00 98.12 201 GLN A O 1
ATOM 1427 N N . VAL A 1 202 ? 20.338 5.717 -24.040 1.00 98.44 202 VAL A N 1
ATOM 1428 C CA . VAL A 1 202 ? 19.871 4.893 -22.911 1.00 98.44 202 VAL A CA 1
ATOM 1429 C C . VAL A 1 202 ? 18.394 4.550 -23.061 1.00 98.44 202 VAL A C 1
ATOM 1431 O O . VAL A 1 202 ? 18.015 3.401 -22.860 1.00 98.44 202 VAL A O 1
ATOM 1434 N N . ARG A 1 203 ? 17.555 5.529 -23.429 1.00 98.25 203 ARG A N 1
ATOM 1435 C CA . ARG A 1 203 ? 16.136 5.283 -23.702 1.00 98.25 203 ARG A CA 1
ATOM 1436 C C . ARG A 1 203 ? 15.979 4.252 -24.813 1.00 98.25 203 ARG A C 1
ATOM 1438 O O . ARG A 1 203 ? 15.248 3.294 -24.618 1.00 98.25 203 ARG A O 1
ATOM 1445 N N . ASP A 1 204 ? 16.664 4.430 -25.933 1.00 97.94 204 ASP A N 1
ATOM 1446 C CA . ASP A 1 204 ? 16.543 3.536 -27.080 1.00 97.94 204 ASP A CA 1
ATOM 1447 C C . ASP A 1 204 ? 16.982 2.119 -26.707 1.00 97.94 204 ASP A C 1
ATOM 1449 O O . ASP A 1 204 ? 16.212 1.195 -26.930 1.00 97.94 204 ASP A O 1
ATOM 1453 N N . ALA A 1 205 ? 18.115 1.955 -26.013 1.00 98.25 205 ALA A N 1
ATOM 1454 C CA . ALA A 1 205 ? 18.559 0.651 -25.522 1.00 98.25 205 ALA A CA 1
ATOM 1455 C C . ALA A 1 205 ? 17.535 -0.021 -24.590 1.00 98.25 205 ALA A C 1
ATOM 1457 O O . ALA A 1 205 ? 17.343 -1.231 -24.665 1.00 98.25 205 ALA A O 1
ATOM 1458 N N . LEU A 1 206 ? 16.854 0.734 -23.720 1.00 98.62 206 LEU A N 1
ATOM 1459 C CA . LEU A 1 206 ? 15.791 0.185 -22.868 1.00 98.62 206 LEU A CA 1
ATOM 1460 C C . LEU A 1 206 ? 14.575 -0.278 -23.678 1.00 98.62 206 LEU A C 1
ATOM 1462 O O . LEU A 1 206 ? 13.995 -1.307 -23.347 1.00 98.62 206 LEU A O 1
ATOM 1466 N N . LEU A 1 207 ? 14.173 0.483 -24.700 1.00 98.31 207 LEU A N 1
ATOM 1467 C CA . LEU A 1 207 ? 12.976 0.186 -25.489 1.00 98.31 207 LEU A CA 1
ATOM 1468 C C . LEU A 1 207 ? 13.210 -0.941 -26.496 1.00 98.31 207 LEU A C 1
ATOM 1470 O O . LEU A 1 207 ? 12.371 -1.824 -26.617 1.00 98.31 207 LEU A O 1
ATOM 1474 N N . THR A 1 208 ? 14.346 -0.949 -27.194 1.00 97.62 208 THR A N 1
ATOM 1475 C CA . THR A 1 208 ? 14.643 -1.959 -28.224 1.00 97.62 208 THR A CA 1
ATOM 1476 C C . THR A 1 208 ? 14.951 -3.333 -27.643 1.00 97.62 208 THR A C 1
ATOM 1478 O O . THR A 1 208 ? 14.837 -4.331 -28.351 1.00 97.62 208 THR A O 1
ATOM 1481 N N . THR A 1 209 ? 15.335 -3.398 -26.366 1.00 98.50 209 THR A N 1
ATOM 1482 C CA . THR A 1 209 ? 15.658 -4.656 -25.677 1.00 98.50 209 THR A CA 1
ATOM 1483 C C . THR A 1 209 ? 14.600 -5.107 -24.679 1.00 98.50 209 THR A C 1
ATOM 1485 O O . THR A 1 209 ? 14.791 -6.129 -24.012 1.00 98.50 209 THR A O 1
ATOM 1488 N N . ALA A 1 210 ? 13.498 -4.363 -24.558 1.00 98.56 210 ALA A N 1
ATOM 1489 C CA . ALA A 1 210 ? 12.371 -4.768 -23.737 1.00 98.56 210 ALA A CA 1
ATOM 1490 C C . ALA A 1 210 ? 11.852 -6.143 -24.187 1.00 98.56 210 ALA A C 1
ATOM 1492 O O . ALA A 1 210 ? 11.845 -6.486 -25.371 1.00 98.56 210 ALA A O 1
ATOM 1493 N N . GLN A 1 211 ? 11.460 -6.962 -23.215 1.00 98.56 211 GLN A N 1
ATOM 1494 C CA . GLN A 1 211 ? 10.846 -8.250 -23.488 1.00 98.56 211 GLN A CA 1
ATOM 1495 C C . GLN A 1 211 ? 9.380 -8.011 -23.826 1.00 98.56 211 GLN A C 1
ATOM 1497 O O . GLN A 1 211 ? 8.606 -7.643 -22.946 1.00 98.56 211 GLN A O 1
ATOM 1502 N N . ASP A 1 212 ? 9.001 -8.273 -25.066 1.00 98.25 212 ASP A N 1
ATOM 1503 C CA . ASP A 1 212 ? 7.606 -8.294 -25.490 1.00 98.25 212 ASP A CA 1
ATOM 1504 C C . ASP A 1 212 ? 6.809 -9.342 -24.681 1.00 98.25 212 ASP A C 1
ATOM 1506 O O . ASP A 1 212 ? 7.218 -10.504 -24.567 1.00 98.25 212 ASP A O 1
ATOM 1510 N N . ILE A 1 213 ? 5.723 -8.903 -24.042 1.00 97.69 213 ILE A N 1
ATOM 1511 C CA . ILE A 1 213 ? 4.956 -9.671 -23.042 1.00 97.69 213 ILE A CA 1
ATOM 1512 C C . ILE A 1 213 ? 3.440 -9.641 -23.273 1.00 97.69 213 ILE A C 1
ATOM 1514 O O . ILE A 1 213 ? 2.714 -10.284 -22.515 1.00 97.69 213 ILE A O 1
ATOM 1518 N N . ASP A 1 214 ? 2.959 -8.929 -24.294 1.00 96.12 214 ASP A N 1
ATOM 1519 C CA . ASP A 1 214 ? 1.539 -8.896 -24.660 1.00 96.12 214 ASP A CA 1
ATOM 1520 C C . ASP A 1 214 ? 1.374 -9.189 -26.162 1.00 96.12 214 ASP A C 1
ATOM 1522 O O . ASP A 1 214 ? 1.703 -10.290 -26.620 1.00 96.12 214 ASP A O 1
ATOM 1526 N N . ALA A 1 215 ? 0.844 -8.249 -26.945 1.00 95.94 215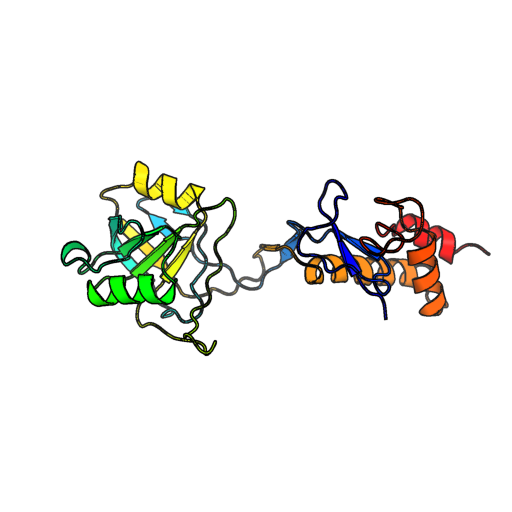 ALA A N 1
ATOM 1527 C CA . ALA A 1 215 ? 0.662 -8.444 -28.374 1.00 95.94 215 ALA A CA 1
ATOM 1528 C C . ALA A 1 215 ? 1.983 -8.203 -29.108 1.00 95.94 215 ALA A C 1
ATOM 1530 O O . ALA A 1 215 ? 2.615 -7.180 -28.893 1.00 95.94 215 ALA A O 1
ATOM 1531 N N . ALA A 1 216 ? 2.331 -9.099 -30.039 1.00 97.25 216 ALA A N 1
ATOM 1532 C CA . ALA A 1 216 ? 3.605 -9.046 -30.750 1.00 97.25 216 ALA A CA 1
ATOM 1533 C C . ALA A 1 216 ? 3.945 -7.640 -31.294 1.00 97.25 216 ALA A C 1
ATOM 1535 O O . ALA A 1 216 ? 3.237 -7.114 -32.161 1.00 97.25 216 ALA A O 1
ATOM 1536 N N . GLY A 1 217 ? 5.072 -7.085 -30.849 1.00 97.00 217 GLY A N 1
ATOM 1537 C CA . GLY A 1 217 ? 5.538 -5.743 -31.187 1.00 97.00 217 GLY A CA 1
ATOM 1538 C C . GLY A 1 217 ? 5.085 -4.676 -30.190 1.00 97.00 217 GLY A C 1
ATOM 1539 O O . GLY A 1 217 ? 4.908 -4.936 -29.011 1.00 97.00 217 GLY A O 1
ATOM 1540 N N . TYR A 1 218 ? 4.965 -3.433 -30.661 1.00 98.00 218 TYR A N 1
ATOM 1541 C CA . TYR A 1 218 ? 4.470 -2.349 -29.818 1.00 98.00 218 TYR A CA 1
ATOM 1542 C C . TYR A 1 218 ? 2.964 -2.484 -29.586 1.00 98.00 218 TYR A C 1
ATOM 1544 O O . TYR A 1 218 ? 2.192 -2.591 -30.545 1.00 98.00 218 TYR A O 1
ATOM 1552 N N . ASP A 1 219 ? 2.542 -2.326 -28.336 1.00 98.25 219 ASP A N 1
ATOM 1553 C CA . ASP A 1 219 ? 1.137 -2.259 -27.962 1.00 98.25 219 ASP A CA 1
ATOM 1554 C C . ASP A 1 219 ? 0.848 -1.123 -26.957 1.00 98.25 219 ASP A C 1
ATOM 1556 O O . ASP A 1 219 ? 1.715 -0.627 -26.238 1.00 98.25 219 ASP A O 1
ATOM 1560 N N . ASN A 1 220 ? -0.414 -0.690 -26.885 1.00 98.12 220 ASN A N 1
ATOM 1561 C CA . ASN A 1 220 ? -0.827 0.404 -25.993 1.00 98.12 220 ASN A CA 1
ATOM 1562 C C . ASN A 1 220 ? -0.891 -0.003 -24.506 1.00 98.12 220 ASN A C 1
ATOM 1564 O O . ASN A 1 220 ? -1.146 0.853 -23.655 1.00 98.12 220 ASN A O 1
ATOM 1568 N N . ASN A 1 221 ? -0.753 -1.294 -24.196 1.00 97.19 221 ASN A N 1
ATOM 1569 C CA . ASN A 1 221 ? -0.905 -1.880 -22.868 1.00 97.19 221 ASN A CA 1
ATOM 1570 C C . ASN A 1 221 ? 0.419 -1.868 -22.093 1.00 97.19 221 ASN A C 1
ATOM 1572 O O . ASN A 1 221 ? 0.443 -1.470 -20.926 1.00 97.19 221 ASN A O 1
ATOM 1576 N N . THR A 1 222 ? 1.496 -2.301 -22.741 1.00 98.19 222 THR A N 1
ATOM 1577 C CA . THR A 1 222 ? 2.825 -2.538 -22.176 1.00 98.19 222 THR A CA 1
ATOM 1578 C C . THR A 1 222 ? 3.942 -1.821 -22.942 1.00 98.19 222 THR A C 1
ATOM 1580 O O . THR A 1 222 ? 5.085 -1.800 -22.479 1.00 98.19 222 THR A O 1
ATOM 1583 N N . GLY A 1 223 ? 3.620 -1.151 -24.054 1.00 98.38 223 GLY A N 1
ATOM 1584 C CA . GLY A 1 223 ? 4.587 -0.434 -24.879 1.00 98.38 223 GLY A CA 1
ATOM 1585 C C . GLY A 1 223 ? 5.438 -1.416 -25.674 1.00 98.38 223 GLY A C 1
ATOM 1586 O O . GLY A 1 223 ? 4.904 -2.236 -26.407 1.00 98.38 223 GLY A O 1
ATOM 1587 N N . TRP A 1 224 ? 6.759 -1.339 -25.517 1.00 98.50 224 TRP A N 1
ATOM 1588 C CA . TRP A 1 224 ? 7.698 -2.340 -26.042 1.00 98.50 224 TRP A CA 1
ATOM 1589 C C . TRP A 1 224 ? 7.865 -3.565 -25.126 1.00 98.50 224 TRP A C 1
ATOM 1591 O O . TRP A 1 224 ? 8.631 -4.471 -25.442 1.00 98.50 224 TRP A O 1
ATOM 1601 N N . GLY A 1 225 ? 7.171 -3.592 -23.983 1.00 98.56 225 GLY A N 1
ATOM 1602 C CA . GLY A 1 225 ? 7.162 -4.718 -23.055 1.00 98.56 225 GLY A CA 1
ATOM 1603 C C . GLY A 1 225 ? 7.995 -4.497 -21.790 1.00 98.56 225 GLY A C 1
ATOM 1604 O O . GLY A 1 225 ? 8.271 -3.370 -21.378 1.00 98.56 225 GLY A O 1
ATOM 1605 N N . LEU A 1 226 ? 8.353 -5.588 -21.116 1.00 98.75 226 LEU A N 1
ATOM 1606 C CA . LEU A 1 226 ? 9.006 -5.587 -19.809 1.00 98.75 226 LEU A CA 1
ATOM 1607 C C . LEU A 1 226 ? 10.474 -5.153 -19.898 1.00 98.75 226 LEU A C 1
ATOM 1609 O O . LEU A 1 226 ? 11.254 -5.743 -20.642 1.00 98.75 226 LEU A O 1
ATOM 1613 N N . VAL A 1 227 ? 10.879 -4.188 -19.070 1.00 98.69 227 VAL A N 1
ATOM 1614 C CA . VAL A 1 227 ? 12.269 -3.706 -18.988 1.00 98.69 227 VAL A CA 1
ATOM 1615 C C . VAL A 1 227 ? 13.291 -4.827 -18.728 1.00 98.69 227 VAL A C 1
ATOM 1617 O O . VAL A 1 227 ? 13.142 -5.614 -17.795 1.00 98.69 227 VAL A O 1
ATOM 1620 N N . GLN A 1 228 ? 14.371 -4.863 -19.522 1.00 98.56 228 GLN A N 1
ATOM 1621 C CA . GLN A 1 228 ? 15.456 -5.852 -19.423 1.00 98.56 228 GLN A CA 1
ATOM 1622 C C . GLN A 1 228 ? 16.818 -5.174 -19.211 1.00 98.56 228 GLN A C 1
ATOM 1624 O O . GLN A 1 228 ? 17.546 -4.884 -20.159 1.00 98.56 228 GLN A O 1
ATOM 1629 N N . THR A 1 229 ? 17.198 -4.937 -17.952 1.00 98.06 229 THR A N 1
ATOM 1630 C CA . THR A 1 229 ? 18.427 -4.192 -17.605 1.00 98.06 229 THR A CA 1
ATOM 1631 C C . THR A 1 229 ? 19.691 -4.780 -18.239 1.00 98.06 229 THR A C 1
ATOM 1633 O O . THR A 1 229 ? 20.513 -4.038 -18.769 1.00 98.06 229 THR A O 1
ATOM 1636 N N . GLN A 1 230 ? 19.858 -6.106 -18.206 1.00 98.12 230 GLN A N 1
ATOM 1637 C CA . GLN A 1 230 ? 21.057 -6.751 -18.750 1.00 98.12 230 GLN A CA 1
ATOM 1638 C C . GLN A 1 230 ? 21.131 -6.629 -20.277 1.00 98.12 230 GLN A C 1
ATOM 1640 O O . GLN A 1 230 ? 22.190 -6.291 -20.804 1.00 98.12 230 GLN A O 1
ATOM 1645 N N . SER A 1 231 ? 20.018 -6.863 -20.976 1.00 98.44 231 SER A N 1
ATOM 1646 C CA . SER A 1 231 ? 19.946 -6.728 -22.434 1.00 98.44 231 SER A CA 1
ATOM 1647 C C . SER A 1 231 ? 20.237 -5.290 -22.868 1.00 98.44 231 SER A C 1
ATOM 1649 O O . SER A 1 231 ? 21.037 -5.079 -23.775 1.00 98.44 231 SER A O 1
ATOM 1651 N N . ALA A 1 232 ? 19.689 -4.301 -22.156 1.00 98.31 232 ALA A N 1
ATOM 1652 C CA . ALA A 1 232 ? 19.936 -2.887 -22.425 1.00 98.31 232 ALA A CA 1
ATOM 1653 C C . ALA A 1 232 ? 21.406 -2.480 -22.206 1.00 98.31 232 ALA A C 1
ATOM 1655 O O . ALA A 1 232 ? 21.934 -1.678 -22.973 1.00 98.31 232 ALA A O 1
ATOM 1656 N N . ILE A 1 233 ? 22.098 -3.039 -21.201 1.00 98.38 233 ILE A N 1
ATOM 1657 C CA . ILE A 1 233 ? 23.550 -2.831 -21.024 1.00 98.38 233 ILE A CA 1
ATOM 1658 C C . ILE A 1 233 ? 24.316 -3.373 -22.233 1.00 98.38 233 ILE A C 1
ATOM 1660 O O . ILE A 1 233 ? 25.178 -2.680 -22.772 1.00 98.38 233 ILE A O 1
ATOM 1664 N N . THR A 1 234 ? 24.002 -4.599 -22.658 1.00 97.88 234 THR A N 1
ATOM 1665 C CA . THR A 1 234 ? 24.668 -5.253 -23.790 1.00 97.88 234 THR A CA 1
ATOM 1666 C C . THR A 1 234 ? 24.462 -4.475 -25.091 1.00 97.88 234 THR A C 1
ATOM 1668 O O . THR A 1 234 ? 25.428 -4.232 -25.814 1.00 97.88 234 THR A O 1
ATOM 1671 N N . GLU A 1 235 ? 23.238 -4.019 -25.354 1.00 96.81 235 GLU A N 1
ATOM 1672 C CA . GLU A 1 235 ? 22.921 -3.164 -26.501 1.00 96.81 235 GLU A CA 1
ATOM 1673 C C . GLU A 1 235 ? 23.711 -1.854 -26.449 1.00 96.81 235 GLU A C 1
ATOM 1675 O O . GLU A 1 235 ? 24.423 -1.502 -27.386 1.00 96.81 235 GLU A O 1
ATOM 1680 N N . LEU A 1 236 ? 23.677 -1.157 -25.311 1.00 95.44 236 LEU A N 1
ATOM 1681 C CA . LEU A 1 236 ? 24.311 0.151 -25.176 1.00 95.44 236 LEU A CA 1
ATOM 1682 C C . LEU A 1 236 ? 25.843 0.099 -25.324 1.00 95.44 236 LEU A C 1
ATOM 1684 O O . LEU A 1 236 ? 26.461 1.075 -25.767 1.00 95.44 236 LEU A O 1
ATOM 1688 N N . GLN A 1 237 ? 26.465 -1.016 -24.939 1.00 93.38 237 GLN A N 1
ATOM 1689 C CA . GLN A 1 237 ? 27.909 -1.246 -25.034 1.00 93.38 237 GLN A CA 1
ATOM 1690 C C . GLN A 1 237 ? 28.368 -1.773 -26.396 1.00 93.38 237 GLN A C 1
ATOM 1692 O O . GLN A 1 237 ? 29.578 -1.811 -26.631 1.00 93.38 237 GLN A O 1
ATOM 1697 N N . SER A 1 238 ? 27.443 -2.141 -27.283 1.00 87.81 238 SER A N 1
ATOM 1698 C CA . SER A 1 238 ? 27.796 -2.583 -28.630 1.00 87.81 238 SER A CA 1
ATOM 1699 C C . SER A 1 238 ? 28.536 -1.460 -29.392 1.00 87.81 238 SER A C 1
ATOM 1701 O O . SER A 1 238 ? 28.239 -0.277 -29.171 1.00 87.81 238 SER A O 1
ATOM 1703 N N . PRO A 1 239 ? 29.572 -1.812 -30.182 1.00 69.06 239 PRO A N 1
ATOM 1704 C CA . PRO A 1 239 ? 30.473 -0.865 -30.847 1.00 69.06 239 PRO A CA 1
ATOM 1705 C C . PRO A 1 239 ? 29.809 -0.041 -31.954 1.00 69.06 239 PRO A C 1
ATOM 1707 O O . PRO A 1 239 ? 28.932 -0.581 -32.663 1.00 69.06 239 PRO A O 1
#

Mean predicted aligned error: 8.61 Å

pLDDT: mean 93.87, std 6.93, range [62.81, 98.75]

Solvent-accessible surface area (backbone atoms only — not comparable to full-atom values): 12325 Å² total; per-residue (Å²): 139,82,37,51,13,15,15,34,95,84,56,47,70,39,87,85,40,74,63,40,93,68,37,42,29,17,28,64,6,45,72,41,71,41,80,31,63,57,34,52,55,47,33,29,47,63,94,46,76,38,76,34,35,50,29,47,44,35,25,67,39,73,35,74,28,46,52,46,86,45,50,63,22,87,65,58,43,81,85,33,46,68,12,27,36,38,22,41,52,67,94,66,53,71,56,52,29,55,49,22,40,53,74,14,42,31,50,25,39,39,36,14,30,78,51,88,54,81,32,87,48,76,30,53,49,98,86,68,47,81,39,75,47,89,40,20,24,28,18,21,26,24,68,59,42,52,49,46,69,74,72,46,73,87,31,44,32,34,45,44,19,44,79,36,78,29,99,82,28,66,46,70,43,68,35,37,79,49,5,39,56,53,53,56,48,35,49,52,57,33,36,66,77,43,74,87,59,50,73,65,54,50,49,48,23,42,43,78,40,20,43,69,64,76,62,93,57,76,36,38,63,33,9,29,11,36,66,32,52,68,52,16,34,55,54,62,65,54,131

Sequence (239 aa):
MVSVAAVDSANVKADFSQFNSAVDIAAPGVDTLSTYPLKNDPLLVGSSSFAAIPVAGSKQTTASAGWVNGGLCQTSSSTWRNKIVICQRGTNTFVDKITKAKSGRALGVVIYNNVAGELRIGMYDANGNPVTTTLPAVGISQADGQTIVANLAGQTATVDATPSVSNTAYQTMSGTSMATPHVSGAAAVVWSAKPTATAAQVRDALLTTAQDIDAAGYDNNTGWGLVQTQSAITELQSP

Radius of gyration: 23.03 Å; Cα contacts (8 Å, |Δi|>4): 595; chains: 1; bounding box: 58×34×57 Å

Secondary structure (DSSP, 8-state):
---EEEE-TTSPBPTTS--STT--EEEE-SSEEEE-SEEEPPEEETTEEE--EEPBTS-SSEEEEEEEEEET--S--GGGTTSEEEEE-SSS-HHHHHHHHHHTT-SEEEEE-SSSS----B-B-TTS-B---SS-EEEE-HHHHHHHHHH-TTSEEEEE-PEEE-SS-EEEE-SHHHHHHHHHHHHHHHHHHSTTS-HHHHHHHHHHT-B--SSSS-BTTTBT-B--HHHHHHHHH--